Protein AF-A0A972K5P4-F1 (afdb_monomer)

Foldseek 3Di:
DDDDDDPPDPDDQPQPFFFKKKFKADLVQHTDPFIFRQKGWAAAAVVQATAIAGPDATVPWHKHKDPKGKYQDFDWDWDDQVQDIDTFGDDHQKMKMWIFMDTDPDGRFIFIWMAGLQQATDDGPPSPYGADATCDDPRHRIGIDMGTGNSNVDHPPRVDDPPPDCVVVVVVVVVVVVVVPPDDDD

Radius of gyration: 24.18 Å; Cα contacts (8 Å, |Δi|>4): 373; chains: 1; bounding box: 78×46×54 Å

Mean predicted aligned error: 11.95 Å

Sequence (186 aa):
MKITTIISTLLFATSTANASILNIYDNNGKPINDVDTNIIDIRDFDNGIWTLSSSTDFFGSPWVAYNGRVFDRAGRYQFNTGNGYYNVQLNDGYTLGYILIDWAFSKDIDIVNIWDAAGNSIDIDGDGIAGLAMIDGPFSGKSVNFSVTAASQEKNKITAFVDIPATTGLFGSGLIGLLSIARRRA

Solvent-accessible surface area (backbone atoms only — not comparable to full-atom values): 10895 Å² total; per-residue (Å²): 135,86,82,79,80,78,81,77,74,84,76,79,78,81,66,74,66,29,65,22,34,44,41,39,22,42,93,83,55,46,73,47,87,64,68,41,61,63,28,37,37,48,65,38,72,90,80,29,35,32,48,55,48,52,87,58,53,53,86,86,30,57,57,49,55,46,87,23,30,35,47,68,71,55,46,82,47,74,47,78,62,90,84,53,68,53,78,43,78,46,51,81,70,33,37,39,40,38,33,30,34,33,45,74,92,41,66,73,25,57,44,48,41,39,23,44,73,61,18,48,43,37,53,80,88,72,84,83,35,49,20,37,58,21,81,50,62,98,54,47,66,25,21,41,27,63,38,41,40,38,78,52,65,49,78,84,65,68,79,72,75,76,76,74,60,70,62,76,62,45,63,65,54,52,55,59,55,52,67,68,61,76,80,74,78,137

Nearest PDB structures (foldseek):
  6xux-assembly1_A  TM=2.172E-01  e=4.163E+00  Escherichia coli K-12
  6az2-assembly1_B  TM=2.996E-01  e=9.394E+00  Saccharomyces cerevisiae S288C

pLDDT: mean 80.04, std 19.32, range [35.09, 96.75]

Secondary structure (DSSP, 8-state):
--------------PPPEEEEEEEE-TTSPBPS--EEEEEEEEETTTTEEEEEESS-BTTB-EEEEEEEEE-S-EEEEEE-SS-EEEEEEPTT-EEEEEEEEETTEEEEEEEEEE-TTS-B-BSSSSSSSBEE-SSSTTTTSEEEEE--GGGS-TT---------THHHHHHHHHHHHHTTS----

Structure (mmCIF, N/CA/C/O backbone):
data_AF-A0A972K5P4-F1
#
_entry.id   AF-A0A972K5P4-F1
#
loop_
_atom_site.group_PDB
_atom_site.id
_atom_site.type_symbol
_atom_site.label_atom_id
_atom_site.label_alt_id
_atom_site.label_comp_id
_atom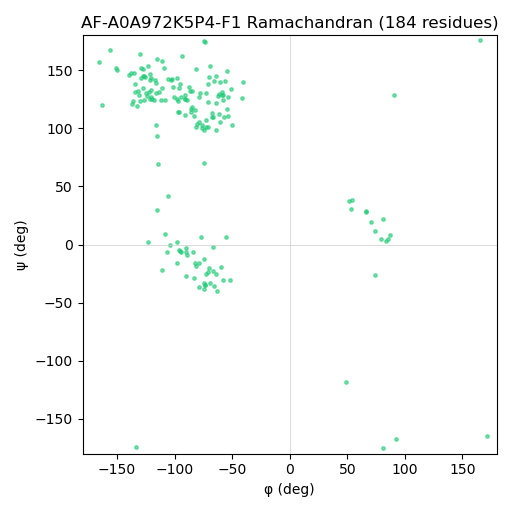_site.label_asym_id
_atom_site.label_entity_id
_atom_site.label_seq_id
_atom_site.pdbx_PDB_ins_code
_atom_site.Cartn_x
_atom_site.Cartn_y
_atom_site.Cartn_z
_atom_site.occupancy
_atom_site.B_iso_or_equiv
_atom_site.auth_seq_id
_atom_site.auth_comp_id
_atom_site.auth_asym_id
_atom_site.auth_atom_id
_atom_site.pdbx_PDB_model_num
ATOM 1 N N . MET A 1 1 ? 47.925 -9.950 22.201 1.00 42.81 1 MET A N 1
ATOM 2 C CA . MET A 1 1 ? 47.207 -9.604 20.957 1.00 42.81 1 MET A CA 1
ATOM 3 C C . MET A 1 1 ? 45.878 -8.987 21.367 1.00 42.81 1 MET A C 1
ATOM 5 O O . MET A 1 1 ? 45.062 -9.680 21.957 1.00 42.81 1 MET A O 1
ATOM 9 N N . LYS A 1 2 ? 45.731 -7.665 21.238 1.00 35.09 2 LYS A N 1
ATOM 10 C CA . LYS A 1 2 ? 44.533 -6.935 21.683 1.00 35.09 2 LYS A CA 1
ATOM 11 C C . LYS A 1 2 ? 43.498 -7.050 20.563 1.00 35.09 2 LYS A C 1
ATOM 13 O O . LYS A 1 2 ? 43.735 -6.530 19.479 1.00 35.09 2 LYS A O 1
ATOM 18 N N . ILE A 1 3 ? 42.418 -7.790 20.796 1.00 39.28 3 ILE A N 1
ATOM 19 C CA . ILE A 1 3 ? 41.296 -7.871 19.858 1.00 39.28 3 ILE A CA 1
ATOM 20 C C . ILE A 1 3 ? 40.481 -6.596 20.057 1.00 39.28 3 ILE A C 1
ATOM 22 O O . ILE A 1 3 ? 39.831 -6.417 21.084 1.00 39.28 3 ILE A O 1
ATOM 26 N N . THR A 1 4 ? 40.596 -5.673 19.107 1.00 41.09 4 THR A N 1
ATOM 27 C CA . THR A 1 4 ? 39.755 -4.480 19.048 1.00 41.09 4 THR A CA 1
ATOM 28 C C . THR A 1 4 ? 38.425 -4.890 18.432 1.00 41.09 4 THR A C 1
ATOM 30 O O . THR A 1 4 ? 38.338 -5.114 17.228 1.00 41.09 4 THR A O 1
ATOM 33 N N . THR A 1 5 ? 37.395 -5.021 19.263 1.00 37.97 5 THR A N 1
ATOM 34 C CA . THR A 1 5 ? 36.016 -5.207 18.807 1.00 37.97 5 THR A CA 1
ATOM 35 C C . THR A 1 5 ? 35.554 -3.925 18.124 1.00 37.97 5 THR A C 1
ATOM 37 O O . THR A 1 5 ? 35.360 -2.903 18.781 1.00 37.97 5 THR A O 1
ATOM 40 N N . ILE A 1 6 ? 35.394 -3.968 16.803 1.00 41.78 6 ILE A N 1
ATOM 41 C CA . ILE A 1 6 ? 34.694 -2.919 16.062 1.00 41.78 6 ILE A CA 1
ATOM 42 C C . ILE A 1 6 ? 33.205 -3.146 16.320 1.00 41.78 6 ILE A C 1
ATOM 44 O O . ILE A 1 6 ? 32.610 -4.076 15.781 1.00 41.78 6 ILE A O 1
ATOM 48 N N . ILE A 1 7 ? 32.613 -2.332 17.193 1.00 40.69 7 ILE A N 1
ATOM 49 C CA . ILE A 1 7 ? 31.157 -2.256 17.324 1.00 40.69 7 ILE A CA 1
ATOM 50 C C . ILE A 1 7 ? 30.667 -1.555 16.056 1.00 40.69 7 ILE A C 1
ATOM 52 O O . ILE A 1 7 ? 30.816 -0.344 15.911 1.00 40.69 7 ILE A O 1
ATOM 56 N N . SER A 1 8 ? 30.151 -2.328 15.101 1.00 40.47 8 SER A N 1
ATOM 57 C CA . SER A 1 8 ? 29.395 -1.781 13.978 1.00 40.47 8 SER A CA 1
ATOM 58 C C . SER A 1 8 ? 28.043 -1.336 14.524 1.00 40.47 8 SER A C 1
ATOM 60 O O . SER A 1 8 ? 27.170 -2.152 14.812 1.00 40.47 8 SER A O 1
ATOM 62 N N . THR A 1 9 ? 27.897 -0.034 14.753 1.00 38.53 9 THR A N 1
ATOM 63 C CA . THR A 1 9 ? 26.591 0.574 14.995 1.00 38.53 9 THR A CA 1
ATOM 64 C C . THR A 1 9 ? 25.808 0.458 13.693 1.00 38.53 9 THR A C 1
ATOM 66 O O . THR A 1 9 ? 26.159 1.103 12.705 1.00 38.53 9 THR A O 1
ATOM 69 N N . LEU A 1 10 ? 24.783 -0.395 13.670 1.00 39.38 10 LEU A N 1
ATOM 70 C CA . LEU A 1 10 ? 23.827 -0.458 12.571 1.00 39.38 10 LEU A CA 1
ATOM 71 C C . LEU A 1 10 ? 23.081 0.883 12.541 1.00 39.38 10 LEU A C 1
ATOM 73 O O . LEU A 1 10 ? 22.214 1.147 13.372 1.00 39.38 10 LEU A O 1
ATOM 77 N N . LEU A 1 11 ? 23.509 1.775 11.651 1.00 38.53 11 LEU A N 1
ATOM 78 C CA . LEU A 1 11 ? 22.920 3.094 11.475 1.00 38.53 11 LEU A CA 1
ATOM 79 C C . LEU A 1 11 ? 21.671 2.934 10.604 1.00 38.53 11 LEU A C 1
ATOM 81 O O . LEU A 1 11 ? 21.777 2.780 9.391 1.00 38.53 11 LEU A O 1
ATOM 85 N N . PHE A 1 12 ? 20.490 2.940 11.222 1.00 40.12 12 PHE A N 1
ATOM 86 C CA . PHE A 1 12 ? 19.235 3.045 10.483 1.00 40.12 12 PHE A CA 1
ATOM 87 C C . PHE A 1 12 ? 19.164 4.442 9.857 1.00 40.12 12 PHE A C 1
ATOM 89 O O . PHE A 1 12 ? 19.110 5.444 10.573 1.00 40.12 12 PHE A O 1
ATOM 96 N N . ALA A 1 13 ? 19.209 4.525 8.528 1.00 44.53 13 ALA A N 1
ATOM 97 C CA . ALA A 1 13 ? 18.921 5.768 7.827 1.00 44.53 13 ALA A CA 1
ATOM 98 C C . ALA A 1 13 ? 17.453 6.140 8.087 1.00 44.53 13 ALA A C 1
ATOM 100 O O . ALA A 1 13 ? 16.550 5.360 7.796 1.00 44.53 13 ALA A O 1
ATOM 101 N N . THR A 1 14 ? 17.197 7.322 8.646 1.00 42.56 14 THR A N 1
ATOM 102 C CA . THR A 1 14 ? 15.839 7.865 8.710 1.00 42.56 14 THR A CA 1
ATOM 103 C C . THR A 1 14 ? 15.474 8.354 7.313 1.00 42.56 14 THR A C 1
ATOM 105 O O . THR A 1 14 ? 15.892 9.439 6.909 1.00 42.56 14 THR A O 1
ATOM 108 N N . SER A 1 15 ? 14.738 7.549 6.552 1.00 46.94 15 SER A N 1
ATOM 109 C CA . SER A 1 15 ? 14.086 8.012 5.327 1.00 46.94 15 SER A CA 1
ATOM 110 C C . SER A 1 15 ? 13.139 9.159 5.680 1.00 46.94 15 SER A C 1
ATOM 112 O O . SER A 1 15 ? 12.357 9.051 6.628 1.00 46.94 15 SER A O 1
ATOM 114 N N . THR A 1 16 ? 13.206 10.269 4.949 1.00 44.94 16 THR A N 1
ATOM 115 C CA . THR A 1 16 ? 12.257 11.376 5.110 1.00 44.94 16 THR A CA 1
ATOM 116 C C . THR A 1 16 ? 10.838 10.869 4.871 1.00 44.94 16 THR A C 1
ATOM 118 O O . THR A 1 16 ? 10.573 10.308 3.810 1.00 44.94 16 THR A O 1
ATOM 121 N N . ALA A 1 17 ? 9.943 11.067 5.843 1.00 51.22 17 ALA A N 1
ATOM 122 C CA . ALA A 1 17 ? 8.520 10.789 5.690 1.00 51.22 17 ALA A CA 1
ATOM 123 C C . ALA A 1 17 ? 7.990 11.538 4.464 1.00 51.22 17 ALA A C 1
ATOM 125 O O . ALA A 1 17 ? 8.028 12.770 4.417 1.00 51.22 17 ALA A O 1
ATOM 126 N N . ASN A 1 18 ? 7.533 10.799 3.461 1.00 57.81 18 ASN A N 1
ATOM 127 C CA . ASN A 1 18 ? 6.921 11.400 2.291 1.00 57.81 18 ASN A CA 1
ATOM 128 C C . ASN A 1 18 ? 5.421 11.512 2.532 1.00 57.81 18 ASN A C 1
ATOM 130 O O . ASN A 1 18 ? 4.777 10.511 2.846 1.00 57.81 18 ASN A O 1
ATOM 134 N N . ALA A 1 19 ? 4.887 12.728 2.386 1.00 60.56 19 ALA A N 1
ATOM 135 C CA . ALA A 1 19 ? 3.463 12.989 2.527 1.00 60.56 19 ALA A CA 1
ATOM 136 C C . ALA A 1 19 ? 2.689 12.105 1.545 1.00 60.56 19 ALA A C 1
ATOM 138 O O . ALA A 1 19 ? 2.775 12.287 0.329 1.00 60.56 19 ALA A O 1
ATOM 139 N N . SER A 1 20 ? 1.980 11.128 2.093 1.00 82.19 20 SER A N 1
ATOM 140 C CA . SER A 1 20 ? 1.086 10.259 1.341 1.00 82.19 20 SER A CA 1
ATOM 141 C C . SER A 1 20 ? -0.351 10.586 1.705 1.00 82.19 20 SER A C 1
ATOM 143 O O . SER A 1 20 ? -0.632 11.078 2.798 1.00 82.19 20 SER A O 1
ATOM 145 N N . ILE A 1 21 ? -1.250 10.343 0.762 1.00 88.06 21 ILE A N 1
ATOM 146 C CA . ILE A 1 21 ? -2.678 10.582 0.930 1.00 88.06 21 ILE A CA 1
ATOM 147 C C . ILE A 1 21 ? -3.393 9.244 0.810 1.00 88.06 21 ILE A C 1
ATOM 149 O O . ILE A 1 21 ? -3.250 8.581 -0.217 1.00 88.06 21 ILE A O 1
ATOM 153 N N . LEU A 1 22 ? -4.168 8.872 1.825 1.00 91.12 22 LEU A N 1
ATOM 154 C CA . LEU A 1 22 ? -5.102 7.750 1.771 1.00 91.12 22 LEU A CA 1
ATOM 155 C C . LEU A 1 22 ? -6.500 8.269 1.453 1.00 91.12 22 LEU A C 1
ATOM 157 O O . LEU A 1 22 ? -7.058 9.082 2.190 1.00 91.12 22 LEU A O 1
ATOM 161 N N . ASN A 1 23 ? -7.059 7.737 0.372 1.00 92.12 23 ASN A N 1
ATOM 162 C CA . ASN A 1 23 ? -8.438 7.936 -0.045 1.00 92.12 23 ASN A CA 1
ATOM 163 C C . ASN A 1 23 ? -9.116 6.589 -0.280 1.00 92.12 23 ASN A C 1
ATOM 165 O O . ASN A 1 23 ? -8.475 5.629 -0.709 1.00 92.12 23 ASN A O 1
ATOM 169 N N . ILE A 1 24 ? -10.432 6.552 -0.081 1.00 93.75 24 ILE A N 1
ATOM 170 C CA . ILE A 1 24 ? -11.286 5.471 -0.575 1.00 93.75 24 ILE A CA 1
ATOM 171 C C . ILE A 1 24 ? -12.214 6.042 -1.637 1.00 93.75 24 ILE A C 1
ATOM 173 O O . ILE A 1 24 ? -12.862 7.060 -1.404 1.00 93.75 24 ILE A O 1
ATOM 177 N N . TYR A 1 25 ? -12.311 5.377 -2.781 1.00 94.88 25 TYR A N 1
ATOM 178 C CA . TYR A 1 25 ? -13.233 5.729 -3.854 1.00 94.88 25 TYR A CA 1
ATOM 179 C C . TYR A 1 25 ? -14.453 4.802 -3.870 1.00 94.88 25 TYR A C 1
ATOM 181 O O . TYR A 1 25 ? -14.360 3.602 -3.605 1.00 94.88 25 TYR A O 1
ATOM 189 N N . ASP A 1 26 ? -15.622 5.363 -4.179 1.00 94.50 26 ASP A N 1
ATOM 190 C CA . ASP A 1 26 ? -16.810 4.582 -4.506 1.00 94.50 26 ASP A CA 1
ATOM 191 C C . ASP A 1 26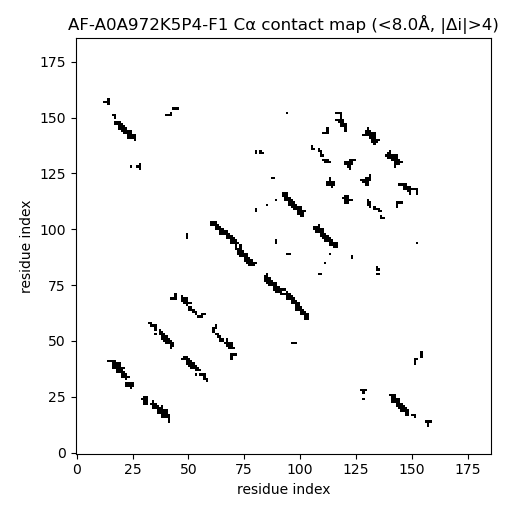 ? -16.719 3.961 -5.907 1.00 94.50 26 ASP A C 1
ATOM 193 O O . ASP A 1 26 ? -15.794 4.237 -6.660 1.00 94.50 26 ASP A O 1
ATOM 197 N N . ASN A 1 27 ? -17.707 3.145 -6.283 1.00 93.25 27 ASN A N 1
ATOM 198 C CA . ASN A 1 27 ? -17.729 2.440 -7.572 1.00 93.25 27 ASN A CA 1
ATOM 199 C C . ASN A 1 27 ? -17.867 3.382 -8.787 1.00 93.25 27 ASN A C 1
ATOM 201 O O . ASN A 1 27 ? -17.917 2.908 -9.915 1.00 93.25 27 ASN A O 1
ATOM 205 N N . ASN A 1 28 ? -18.001 4.694 -8.568 1.00 93.94 28 ASN A N 1
ATOM 206 C CA . ASN A 1 28 ? -18.017 5.711 -9.615 1.00 93.94 28 ASN A CA 1
ATOM 207 C C . ASN A 1 28 ? -16.726 6.550 -9.609 1.00 93.94 28 ASN A C 1
ATOM 209 O O . ASN A 1 28 ? -16.678 7.594 -10.262 1.00 93.94 28 ASN A O 1
ATOM 213 N N . GLY A 1 29 ? -15.713 6.157 -8.830 1.00 91.56 29 GLY A N 1
ATOM 214 C CA . GLY A 1 29 ? -14.452 6.883 -8.685 1.00 91.56 29 GLY A CA 1
ATOM 215 C C . GLY A 1 29 ? -14.555 8.149 -7.837 1.00 91.56 29 GLY A C 1
ATOM 216 O O . GLY A 1 29 ? -13.633 8.965 -7.828 1.00 91.56 29 GLY A O 1
ATOM 217 N N . LYS A 1 30 ? -15.664 8.362 -7.119 1.00 92.56 30 LYS A N 1
ATOM 218 C CA . LYS A 1 30 ? -15.816 9.529 -6.247 1.00 92.56 30 LYS A CA 1
ATOM 219 C C . LYS A 1 30 ? -15.219 9.225 -4.871 1.00 92.56 30 LYS A C 1
ATOM 221 O O . LYS A 1 30 ? -15.552 8.186 -4.302 1.00 92.56 30 LYS A O 1
ATOM 226 N N . PRO A 1 31 ? -14.391 10.116 -4.290 1.00 91.06 31 PRO A N 1
ATOM 227 C CA . PRO A 1 31 ? -13.871 9.899 -2.948 1.00 91.06 31 PRO A CA 1
ATOM 228 C C . PRO A 1 31 ? -15.025 9.840 -1.942 1.00 91.06 31 PRO A C 1
ATOM 230 O O . PRO A 1 31 ? -15.911 10.704 -1.926 1.00 91.06 31 PRO A O 1
ATOM 233 N N . ILE A 1 32 ? -15.018 8.797 -1.121 1.00 90.88 32 ILE A N 1
ATOM 234 C CA . ILE A 1 32 ? -15.892 8.641 0.035 1.00 90.88 32 ILE A CA 1
ATOM 235 C C . ILE A 1 32 ? -15.303 9.519 1.139 1.00 90.88 32 ILE A C 1
ATOM 237 O O . ILE A 1 32 ? -14.099 9.497 1.355 1.00 90.88 32 ILE A O 1
ATOM 241 N N . ASN A 1 33 ? -16.154 10.339 1.763 1.00 77.44 33 ASN A N 1
ATOM 242 C CA . ASN A 1 33 ? -15.780 11.376 2.730 1.00 77.44 33 ASN A CA 1
ATOM 243 C C . ASN A 1 33 ? -14.675 10.941 3.705 1.00 77.44 33 ASN A C 1
ATOM 245 O O . ASN A 1 33 ? -14.796 9.874 4.275 1.00 77.44 33 ASN A O 1
ATOM 249 N N . ASP A 1 34 ? -13.748 11.851 4.003 1.00 80.12 34 ASP A N 1
ATOM 250 C CA . ASP A 1 34 ? -12.544 11.679 4.833 1.00 80.12 34 ASP A CA 1
ATOM 251 C C . ASP A 1 34 ? -11.297 11.239 4.052 1.00 80.12 34 ASP A C 1
ATOM 253 O O . ASP A 1 34 ? -11.314 10.321 3.236 1.00 80.12 34 ASP A O 1
ATOM 257 N N . VAL A 1 35 ? -10.218 11.982 4.275 1.00 86.00 35 VAL A N 1
ATOM 258 C CA . VAL A 1 35 ? -8.942 11.865 3.571 1.00 86.00 35 VAL A CA 1
ATOM 259 C C . VAL A 1 35 ? -7.859 11.963 4.622 1.00 86.00 35 VAL A C 1
ATOM 261 O O . VAL A 1 35 ? -7.746 12.989 5.295 1.00 86.00 35 VAL A O 1
ATOM 264 N N . ASP A 1 36 ? -7.034 10.931 4.730 1.00 89.25 36 ASP A N 1
ATOM 265 C CA . ASP A 1 36 ? -5.876 10.994 5.608 1.00 89.25 36 ASP A CA 1
ATOM 266 C C . ASP A 1 36 ? -4.673 11.515 4.818 1.00 89.25 36 ASP A C 1
ATOM 268 O O . ASP A 1 36 ? -4.167 10.860 3.906 1.00 89.25 36 ASP A O 1
ATOM 272 N N . THR A 1 37 ? -4.238 12.729 5.156 1.00 86.81 37 THR A N 1
ATOM 273 C CA . THR A 1 37 ? -3.076 13.398 4.556 1.00 86.81 37 THR A CA 1
ATOM 274 C C . THR A 1 37 ? -1.842 13.398 5.459 1.00 86.81 37 THR A C 1
ATOM 276 O O . THR A 1 37 ? -0.825 13.976 5.078 1.00 86.81 37 THR A O 1
ATOM 279 N N . ASN A 1 38 ? -1.912 12.832 6.670 1.00 87.75 38 ASN A N 1
ATOM 280 C CA . ASN A 1 38 ? -0.822 12.876 7.657 1.00 87.75 38 ASN A CA 1
ATOM 281 C C . ASN A 1 38 ? -0.109 11.528 7.759 1.00 87.75 38 ASN A C 1
ATOM 283 O O . ASN A 1 38 ? 0.246 11.060 8.843 1.00 87.75 38 ASN A O 1
ATOM 287 N N . ILE A 1 39 ? 0.122 10.923 6.597 1.00 87.94 39 ILE A N 1
ATOM 288 C CA . ILE A 1 39 ? 0.706 9.596 6.481 1.00 87.94 39 ILE A CA 1
ATOM 289 C C . ILE A 1 39 ? 2.208 9.710 6.294 1.00 87.94 39 ILE A C 1
ATOM 291 O O . ILE A 1 39 ? 2.704 10.369 5.376 1.00 87.94 39 ILE A O 1
ATOM 295 N N . ILE A 1 40 ? 2.926 9.004 7.157 1.00 85.69 40 ILE A N 1
ATOM 296 C CA . ILE A 1 40 ? 4.336 8.696 6.988 1.00 85.69 40 ILE A CA 1
ATOM 297 C C . ILE A 1 40 ? 4.425 7.427 6.145 1.00 85.69 40 ILE A C 1
ATOM 299 O O . ILE A 1 40 ? 4.033 6.354 6.605 1.00 85.69 40 ILE A O 1
ATOM 303 N N . ASP A 1 41 ? 4.961 7.563 4.933 1.00 86.75 41 ASP A N 1
ATOM 304 C CA . ASP A 1 41 ? 5.291 6.449 4.042 1.00 86.75 41 ASP A CA 1
ATOM 305 C C . ASP A 1 41 ? 6.809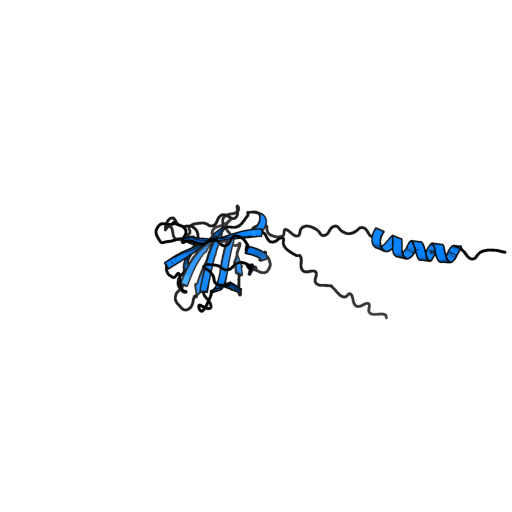 6.267 3.942 1.00 86.75 41 ASP A C 1
ATOM 307 O O . ASP A 1 41 ? 7.547 7.205 3.608 1.00 86.75 41 ASP A O 1
ATOM 311 N N . ILE A 1 42 ? 7.259 5.048 4.244 1.00 84.69 42 ILE A N 1
ATOM 312 C CA . ILE A 1 42 ? 8.643 4.600 4.138 1.00 84.69 42 ILE A CA 1
ATOM 313 C C . ILE A 1 42 ? 8.683 3.326 3.298 1.00 84.69 42 ILE A C 1
ATOM 315 O O . ILE A 1 42 ? 8.068 2.312 3.639 1.00 84.69 42 ILE A O 1
ATOM 319 N N . ARG A 1 43 ? 9.478 3.361 2.228 1.00 86.50 43 ARG A N 1
ATOM 320 C CA . ARG A 1 43 ? 9.692 2.233 1.319 1.00 86.50 43 ARG A CA 1
ATOM 321 C C . ARG A 1 43 ? 11.165 1.889 1.273 1.00 86.50 43 ARG A C 1
ATOM 323 O O . ARG A 1 43 ? 12.001 2.734 0.966 1.00 86.50 43 ARG A O 1
ATOM 330 N N . ASP A 1 44 ? 11.461 0.632 1.544 1.00 87.25 44 ASP A N 1
ATOM 331 C CA . ASP A 1 44 ? 12.787 0.059 1.408 1.00 87.25 44 ASP A CA 1
ATOM 332 C C . ASP A 1 44 ? 12.730 -1.000 0.310 1.00 87.25 44 ASP A C 1
ATOM 334 O O . ASP A 1 44 ? 12.360 -2.152 0.539 1.00 87.25 44 ASP A O 1
ATOM 338 N N . PHE A 1 45 ? 13.054 -0.579 -0.911 1.00 86.56 45 PHE A N 1
ATOM 339 C CA . PHE A 1 45 ? 13.040 -1.447 -2.087 1.00 86.56 45 PHE A CA 1
ATOM 340 C C . PHE A 1 45 ? 14.151 -2.501 -2.075 1.00 86.56 45 PHE A C 1
ATOM 342 O O . PHE A 1 45 ? 14.032 -3.502 -2.776 1.00 86.56 45 PHE A O 1
ATOM 349 N N . ASP A 1 46 ? 15.216 -2.306 -1.293 1.00 85.75 46 ASP A N 1
ATOM 350 C CA . ASP A 1 46 ? 16.308 -3.277 -1.209 1.00 85.75 46 ASP A CA 1
ATOM 351 C C . ASP A 1 46 ? 15.926 -4.446 -0.295 1.00 85.75 46 ASP A C 1
ATOM 353 O O . ASP A 1 46 ? 16.235 -5.600 -0.598 1.00 85.75 46 ASP A O 1
ATOM 357 N N . ASN A 1 47 ? 15.183 -4.165 0.780 1.00 87.25 47 ASN A N 1
ATOM 358 C CA . ASN A 1 47 ? 14.646 -5.186 1.682 1.00 87.25 47 ASN A CA 1
ATOM 359 C C . ASN A 1 47 ? 13.205 -5.613 1.349 1.00 87.25 47 ASN A C 1
ATOM 361 O O . ASN A 1 47 ? 12.681 -6.545 1.959 1.00 87.25 47 ASN A O 1
ATOM 365 N N . GLY A 1 48 ? 12.557 -4.950 0.388 1.00 90.56 48 GLY A N 1
ATOM 366 C CA . GLY A 1 48 ? 11.169 -5.202 0.002 1.00 90.56 48 GLY A CA 1
ATOM 367 C C . GLY A 1 48 ? 10.161 -4.857 1.099 1.00 90.56 48 GLY A C 1
ATOM 368 O O . GLY A 1 48 ? 9.111 -5.492 1.172 1.00 90.56 48 GLY A O 1
ATOM 369 N N . ILE A 1 49 ? 10.473 -3.886 1.962 1.00 90.25 49 ILE A N 1
ATOM 370 C CA . ILE A 1 49 ? 9.648 -3.488 3.110 1.00 90.25 49 ILE A CA 1
ATOM 371 C C . ILE A 1 49 ? 8.868 -2.219 2.771 1.00 90.25 49 ILE A C 1
ATOM 373 O O . ILE A 1 49 ? 9.422 -1.247 2.258 1.00 90.25 49 ILE A O 1
ATOM 377 N N . TRP A 1 50 ? 7.586 -2.212 3.125 1.00 91.94 50 TRP A N 1
ATOM 378 C CA . TRP A 1 50 ? 6.743 -1.022 3.099 1.00 91.94 50 TRP A CA 1
ATOM 379 C C . TRP A 1 50 ? 6.201 -0.747 4.500 1.00 91.94 50 TRP A C 1
ATOM 381 O O . TRP A 1 50 ? 5.649 -1.637 5.141 1.00 91.94 50 TRP A O 1
ATOM 391 N N . THR A 1 51 ? 6.388 0.472 4.997 1.00 89.88 51 THR A N 1
ATOM 392 C CA . THR A 1 51 ? 5.905 0.899 6.311 1.00 89.88 51 THR A CA 1
ATOM 393 C C . THR A 1 51 ? 5.037 2.135 6.152 1.00 89.88 51 THR A C 1
ATOM 395 O O . THR A 1 51 ? 5.469 3.133 5.578 1.00 89.88 51 THR A O 1
ATOM 398 N N . LEU A 1 52 ? 3.831 2.064 6.710 1.00 90.38 52 LEU A N 1
ATOM 399 C CA . LEU A 1 52 ? 2.899 3.176 6.804 1.00 90.38 52 LEU A CA 1
ATOM 400 C C . LEU A 1 52 ? 2.573 3.452 8.268 1.00 90.38 52 LEU A C 1
ATOM 402 O O . LEU A 1 52 ? 2.414 2.529 9.066 1.00 90.38 52 LEU A O 1
ATOM 406 N N . SER A 1 53 ? 2.419 4.723 8.609 1.00 89.06 53 SER A N 1
ATOM 407 C CA . SER A 1 53 ? 1.817 5.121 9.878 1.00 89.06 53 SER A CA 1
ATOM 408 C C . SER A 1 53 ? 1.114 6.457 9.721 1.00 89.06 53 SER A C 1
ATOM 410 O O . SER A 1 53 ? 1.542 7.287 8.918 1.00 89.06 53 SER A O 1
ATOM 412 N N . SER A 1 54 ? 0.068 6.670 10.505 1.00 89.75 54 SER A N 1
ATOM 413 C CA . SER A 1 54 ? -0.626 7.946 10.592 1.00 89.75 54 SER A CA 1
ATOM 414 C C . SER A 1 54 ? -0.895 8.290 12.047 1.00 89.75 54 SER A C 1
ATOM 416 O O . SER A 1 54 ? -1.069 7.408 12.890 1.00 89.75 54 SER A O 1
ATOM 418 N N . SER A 1 55 ? -0.890 9.584 12.345 1.00 87.81 55 SER A N 1
ATOM 419 C CA . SER A 1 55 ? -1.328 10.115 13.636 1.00 87.81 55 SER A CA 1
ATOM 420 C C . SER A 1 55 ? -2.779 10.592 13.612 1.00 87.81 55 SER A C 1
ATOM 422 O O . SER A 1 55 ? -3.294 10.993 14.657 1.00 87.81 55 SER A O 1
ATOM 424 N N . THR A 1 56 ? -3.428 10.573 12.446 1.00 89.94 56 THR A N 1
ATOM 425 C CA . THR A 1 56 ? -4.824 10.965 12.290 1.00 89.94 56 THR A CA 1
ATOM 426 C C . THR A 1 56 ? -5.732 9.762 12.145 1.00 89.94 56 THR A C 1
ATOM 428 O O . THR A 1 56 ? -5.403 8.770 11.498 1.00 89.94 56 THR A O 1
ATOM 431 N N . ASP A 1 57 ? -6.902 9.881 12.760 1.00 91.69 57 ASP A N 1
ATOM 432 C CA . ASP A 1 57 ? -7.985 8.940 12.551 1.00 91.69 57 ASP A CA 1
ATOM 433 C C . ASP A 1 57 ? -8.446 8.999 11.094 1.00 91.69 57 ASP A C 1
ATOM 435 O O . ASP A 1 57 ? -8.494 10.065 10.482 1.00 91.69 57 ASP A O 1
ATOM 439 N N . PHE A 1 58 ? -8.838 7.845 10.573 1.00 91.00 58 PHE A N 1
ATOM 440 C CA . PHE A 1 58 ? -9.470 7.702 9.273 1.00 91.00 58 PHE A CA 1
ATOM 441 C C . PHE A 1 58 ? -10.914 7.265 9.513 1.00 91.00 58 PHE A C 1
ATOM 443 O O . PHE A 1 58 ? -11.151 6.307 10.246 1.00 91.00 58 PHE A O 1
ATOM 450 N N . PHE A 1 59 ? -11.903 7.989 8.995 1.00 92.00 59 PHE A N 1
ATOM 451 C CA . PHE A 1 59 ? -13.323 7.798 9.318 1.00 92.00 59 PHE A CA 1
ATOM 452 C C . PHE A 1 59 ? -13.608 7.780 10.836 1.00 92.00 59 PHE A C 1
ATOM 454 O O . PHE A 1 59 ? -14.449 7.023 11.325 1.00 92.00 59 PHE A O 1
ATOM 461 N N . GLY A 1 60 ? -12.893 8.615 11.601 1.00 92.19 60 GLY A N 1
ATOM 462 C CA . GLY A 1 60 ? -13.063 8.743 13.055 1.00 92.19 60 GLY A CA 1
ATOM 463 C C . GLY A 1 60 ? -12.574 7.543 13.874 1.00 92.19 60 GLY A C 1
ATOM 464 O O . GLY A 1 60 ? -13.021 7.350 15.004 1.00 92.19 60 GLY A O 1
ATOM 465 N N . SER A 1 61 ? -11.711 6.695 13.310 1.00 93.69 61 SER A N 1
ATOM 466 C CA . SER A 1 61 ? -11.035 5.623 14.043 1.00 93.69 61 SER A CA 1
ATOM 467 C C . SER A 1 61 ? -9.561 5.511 13.653 1.00 93.69 61 SER A C 1
ATOM 469 O O . SER A 1 61 ? -9.218 5.740 12.489 1.00 93.69 61 SER A O 1
ATOM 471 N N . PRO A 1 62 ? -8.680 5.118 14.589 1.00 92.81 62 PRO A N 1
ATOM 472 C CA . PRO A 1 62 ? -7.280 4.895 14.276 1.00 92.81 62 PRO A CA 1
ATOM 473 C C . PRO A 1 62 ? -7.122 3.660 13.388 1.00 92.81 62 PRO A C 1
ATOM 475 O O . PRO A 1 62 ? -7.917 2.712 13.449 1.00 92.81 62 PRO A O 1
ATOM 478 N N . TRP A 1 63 ? -6.042 3.653 12.614 1.00 93.81 63 TRP A N 1
ATOM 479 C CA . TRP A 1 63 ? -5.614 2.501 11.835 1.00 93.81 63 TRP A CA 1
ATOM 480 C C . TRP A 1 63 ? -4.147 2.173 12.068 1.00 93.81 63 TRP A C 1
ATOM 482 O O . TRP A 1 63 ? -3.339 3.040 12.397 1.00 93.81 63 TRP A O 1
ATOM 492 N N . VAL A 1 64 ? -3.810 0.896 11.916 1.00 94.81 64 VAL A N 1
ATOM 493 C CA . VAL A 1 64 ? -2.448 0.388 12.083 1.00 94.81 64 VAL A CA 1
ATOM 494 C C . VAL A 1 64 ? -2.100 -0.456 10.874 1.00 94.81 64 VAL A C 1
ATOM 496 O O . VAL A 1 64 ? -2.793 -1.424 10.581 1.00 94.81 64 VAL A O 1
ATOM 499 N N . ALA A 1 65 ? -1.013 -0.106 10.196 1.00 95.88 65 ALA A N 1
ATOM 500 C CA . ALA A 1 65 ? -0.479 -0.890 9.097 1.00 95.88 65 ALA A CA 1
ATOM 501 C C . ALA A 1 65 ? 0.675 -1.792 9.544 1.00 95.88 65 ALA A C 1
ATOM 503 O O . ALA A 1 65 ? 1.496 -1.410 10.380 1.00 95.88 65 ALA A O 1
ATOM 504 N N . TYR A 1 66 ? 0.752 -2.989 8.970 1.00 96.25 66 TYR A N 1
ATOM 505 C CA . TYR A 1 66 ? 1.796 -3.968 9.264 1.00 96.25 66 TYR A CA 1
ATOM 506 C C . TYR A 1 66 ? 1.993 -4.953 8.106 1.00 96.25 66 TYR A C 1
ATOM 508 O O . TYR A 1 66 ? 1.202 -5.020 7.168 1.00 96.25 66 TYR A O 1
ATOM 516 N N . ASN A 1 67 ? 3.093 -5.716 8.160 1.00 96.75 67 ASN A N 1
ATOM 517 C CA . ASN A 1 67 ? 3.476 -6.707 7.143 1.00 96.75 67 ASN A CA 1
ATOM 518 C C . ASN A 1 67 ? 3.538 -6.156 5.704 1.00 96.75 67 ASN A C 1
ATOM 520 O O . ASN A 1 67 ? 3.307 -6.887 4.737 1.00 96.75 67 ASN A O 1
ATOM 524 N N . GLY A 1 68 ? 3.871 -4.872 5.563 1.00 96.31 68 GLY A N 1
ATOM 525 C CA . GLY A 1 68 ? 3.951 -4.215 4.269 1.00 96.31 68 GLY A CA 1
ATOM 526 C C . GLY A 1 68 ? 5.149 -4.673 3.446 1.00 96.31 68 GLY A C 1
ATOM 527 O O . GLY A 1 68 ? 6.264 -4.835 3.949 1.00 96.31 68 GLY A O 1
ATOM 528 N N . ARG A 1 69 ? 4.908 -4.867 2.152 1.00 96.50 69 ARG A N 1
ATOM 529 C CA . ARG A 1 69 ? 5.888 -5.274 1.150 1.00 96.50 69 ARG A CA 1
ATOM 530 C C . ARG A 1 69 ? 5.835 -4.349 -0.053 1.00 96.50 69 ARG A C 1
ATOM 532 O O . ARG A 1 69 ? 4.751 -3.935 -0.461 1.00 96.50 69 ARG A O 1
ATOM 539 N N . VAL A 1 70 ? 6.999 -4.077 -0.636 1.00 94.69 70 VAL A N 1
ATOM 540 C CA . VAL A 1 70 ? 7.131 -3.291 -1.868 1.00 94.69 70 VAL A CA 1
ATOM 541 C C . VAL A 1 70 ? 7.921 -4.061 -2.926 1.00 94.69 70 VAL A C 1
ATOM 543 O O . VAL A 1 70 ? 8.849 -4.801 -2.601 1.00 94.69 70 VAL A O 1
ATOM 546 N N . PHE A 1 71 ? 7.543 -3.897 -4.193 1.00 94.81 71 PHE A N 1
ATOM 547 C CA . PHE A 1 71 ? 8.155 -4.559 -5.343 1.00 94.81 71 PHE A CA 1
ATOM 548 C C . PHE A 1 71 ? 8.391 -3.552 -6.477 1.00 94.81 71 PHE A C 1
ATOM 550 O O . PHE A 1 71 ? 7.521 -2.736 -6.772 1.00 94.81 71 PHE A O 1
ATOM 557 N N . ASP A 1 72 ? 9.548 -3.634 -7.132 1.00 93.62 72 ASP A N 1
ATOM 558 C CA . ASP A 1 72 ? 9.964 -2.777 -8.260 1.00 93.62 72 ASP A CA 1
ATOM 559 C C . ASP A 1 72 ? 10.312 -3.576 -9.531 1.00 93.62 72 ASP A C 1
ATOM 561 O O . ASP A 1 72 ? 10.720 -3.013 -10.547 1.00 93.62 72 ASP A O 1
ATOM 565 N N . ARG A 1 73 ? 10.167 -4.904 -9.489 1.00 94.75 73 ARG A N 1
ATOM 566 C CA . ARG A 1 73 ? 10.506 -5.800 -10.596 1.00 94.75 73 ARG A CA 1
ATOM 567 C C . ARG A 1 73 ? 9.253 -6.214 -11.354 1.00 94.75 73 ARG A C 1
ATOM 569 O O . ARG A 1 73 ? 8.341 -6.779 -10.763 1.00 94.75 73 ARG A O 1
ATOM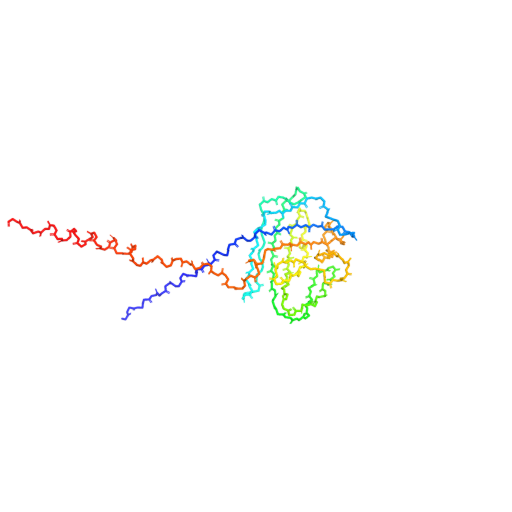 576 N N . ALA A 1 74 ? 9.238 -6.036 -12.673 1.00 95.12 74 ALA A N 1
ATOM 577 C CA . ALA A 1 74 ? 8.127 -6.510 -13.488 1.00 95.12 74 ALA A CA 1
ATOM 578 C C . ALA A 1 74 ? 7.879 -8.016 -13.312 1.00 95.12 74 ALA A C 1
ATOM 580 O O . ALA A 1 74 ? 8.804 -8.832 -13.211 1.00 95.12 74 ALA A O 1
ATOM 581 N N . GLY A 1 75 ? 6.603 -8.391 -13.281 1.00 96.44 75 GLY A N 1
ATOM 582 C CA . GLY A 1 75 ? 6.202 -9.759 -12.993 1.00 96.44 75 GLY A CA 1
ATOM 583 C C . GLY A 1 75 ? 4.726 -9.905 -12.660 1.00 96.44 75 GLY A C 1
ATOM 584 O O . GLY A 1 75 ? 3.978 -8.934 -12.578 1.00 96.44 75 GLY A O 1
ATOM 585 N N . ARG A 1 76 ? 4.312 -11.160 -12.478 1.00 96.69 76 ARG A N 1
ATOM 586 C CA . ARG A 1 76 ? 2.977 -11.507 -11.989 1.00 96.69 76 ARG A CA 1
ATOM 587 C C . ARG A 1 76 ? 3.050 -11.775 -10.499 1.00 96.69 76 ARG A C 1
ATOM 589 O O . ARG A 1 76 ? 3.826 -12.624 -10.065 1.00 96.69 76 ARG A O 1
ATOM 596 N N . TYR A 1 77 ? 2.221 -11.066 -9.755 1.00 96.69 77 TYR A N 1
ATOM 597 C CA . TYR A 1 77 ? 2.118 -11.151 -8.312 1.00 96.69 77 TYR A CA 1
ATOM 598 C C . TYR A 1 77 ? 0.731 -11.648 -7.936 1.00 96.69 77 TYR A C 1
ATOM 600 O O . TYR A 1 77 ? -0.268 -11.284 -8.560 1.00 96.69 77 TYR A O 1
ATOM 608 N N . GLN A 1 78 ? 0.683 -12.494 -6.915 1.00 96.62 78 GLN A N 1
ATOM 609 C CA . GLN A 1 78 ? -0.560 -12.975 -6.345 1.00 96.62 78 GLN A CA 1
ATOM 610 C C . GLN A 1 78 ? -0.504 -12.823 -4.828 1.00 96.62 78 GLN A C 1
ATOM 612 O O . GLN A 1 78 ? 0.448 -13.281 -4.194 1.00 96.62 78 GLN A O 1
ATOM 617 N N . PHE A 1 79 ? -1.533 -12.201 -4.261 1.00 95.69 79 PHE A N 1
ATOM 618 C CA . PHE A 1 79 ? -1.686 -12.032 -2.818 1.00 95.69 79 PHE A CA 1
ATOM 619 C C . PHE A 1 79 ? -2.975 -12.714 -2.380 1.00 95.69 79 PHE A C 1
ATOM 621 O O . PHE A 1 79 ? -4.029 -12.451 -2.953 1.00 95.69 79 PHE A O 1
ATOM 628 N N . ASN A 1 80 ? -2.871 -13.623 -1.413 1.00 94.81 80 ASN A N 1
ATOM 629 C CA . ASN A 1 80 ? -4.013 -14.308 -0.818 1.00 94.81 80 ASN A CA 1
ATOM 630 C C . ASN A 1 80 ? -4.523 -13.482 0.362 1.00 94.81 80 ASN A C 1
ATOM 632 O O . ASN A 1 80 ? -3.743 -13.241 1.280 1.00 94.81 80 ASN A O 1
ATOM 636 N N . THR A 1 81 ? -5.802 -13.120 0.341 1.00 93.69 81 THR A N 1
ATOM 637 C CA . THR A 1 81 ? -6.453 -12.334 1.403 1.00 93.69 81 THR A CA 1
ATOM 638 C C . THR A 1 81 ? -7.229 -13.205 2.397 1.00 93.69 81 THR A C 1
ATOM 640 O O . THR A 1 81 ? -7.981 -12.735 3.238 1.00 93.69 81 THR A O 1
ATOM 643 N N . GLY A 1 82 ? -7.189 -14.530 2.231 1.00 92.94 82 GLY A N 1
ATOM 644 C CA . GLY A 1 82 ? -8.081 -15.470 2.920 1.00 92.94 82 GLY A CA 1
ATOM 645 C C . GLY A 1 82 ? -9.519 -15.470 2.379 1.00 92.94 82 GLY A C 1
ATOM 646 O O . GLY A 1 82 ? -10.178 -16.507 2.425 1.00 92.94 82 GLY A O 1
ATOM 647 N N . ASN A 1 83 ? -9.970 -14.355 1.797 1.00 92.62 83 ASN A N 1
ATOM 648 C CA . ASN A 1 83 ? -11.295 -14.170 1.192 1.00 92.62 83 ASN A CA 1
ATOM 649 C C . ASN A 1 83 ? -11.265 -14.132 -0.348 1.00 92.62 83 ASN A C 1
ATOM 651 O O . ASN A 1 83 ? -12.309 -14.112 -0.999 1.00 92.62 83 ASN A O 1
ATOM 655 N N . GLY A 1 84 ? -10.073 -14.132 -0.942 1.00 94.44 84 GLY A N 1
ATOM 656 C CA . GLY A 1 84 ? -9.866 -14.057 -2.379 1.00 94.44 84 GLY A CA 1
ATOM 657 C C . GLY A 1 84 ? -8.395 -13.864 -2.732 1.00 94.44 84 GLY A C 1
ATOM 658 O O . GLY A 1 84 ? -7.501 -14.072 -1.909 1.00 94.44 84 GLY A O 1
ATOM 659 N N . TYR A 1 85 ? -8.148 -13.480 -3.984 1.00 95.62 85 TYR A N 1
ATOM 660 C CA . TYR A 1 85 ? -6.802 -13.222 -4.481 1.00 95.62 85 TYR A CA 1
ATOM 661 C C . TYR A 1 85 ? -6.746 -11.928 -5.280 1.00 95.62 85 TYR A C 1
ATOM 663 O O . TYR A 1 85 ? -7.492 -11.769 -6.248 1.00 95.62 85 TYR A O 1
ATOM 671 N N . TYR A 1 86 ? -5.772 -11.078 -4.967 1.00 95.56 86 TYR A N 1
ATOM 672 C CA . TYR A 1 86 ? -5.315 -10.070 -5.915 1.00 95.56 86 TYR A CA 1
ATOM 673 C C . TYR A 1 86 ? -4.392 -10.734 -6.930 1.00 95.56 86 TYR A C 1
ATOM 675 O O . TYR A 1 86 ? -3.425 -11.395 -6.550 1.00 95.56 86 TYR A O 1
ATOM 683 N N . ASN A 1 87 ? -4.683 -10.558 -8.218 1.00 94.81 87 ASN A N 1
ATOM 684 C CA . ASN A 1 87 ? -3.851 -11.043 -9.316 1.00 94.81 87 ASN A CA 1
ATOM 685 C C . ASN A 1 87 ? -3.341 -9.836 -10.091 1.00 94.81 87 ASN A C 1
ATOM 687 O O . ASN A 1 87 ? -4.083 -9.227 -10.856 1.00 94.81 87 ASN A O 1
ATOM 691 N N . VAL A 1 88 ? -2.079 -9.486 -9.870 1.00 95.00 88 VAL A N 1
ATOM 692 C CA . VAL A 1 88 ? -1.517 -8.221 -10.333 1.00 95.00 88 VAL A CA 1
ATOM 693 C C . VAL A 1 88 ? -0.409 -8.467 -11.342 1.00 95.00 88 VAL A C 1
ATOM 695 O O . VAL A 1 88 ? 0.520 -9.238 -11.099 1.00 95.00 88 VAL A O 1
ATOM 698 N N . GLN A 1 89 ? -0.492 -7.780 -12.477 1.00 94.62 89 GLN A N 1
ATOM 699 C CA . GLN A 1 89 ? 0.608 -7.668 -13.423 1.00 94.62 89 GLN A CA 1
ATOM 700 C C . GLN A 1 89 ? 1.346 -6.359 -13.150 1.00 94.62 89 GLN A C 1
ATOM 702 O O . GLN A 1 89 ? 0.802 -5.283 -13.372 1.00 94.62 89 GLN A O 1
ATOM 707 N N . LEU 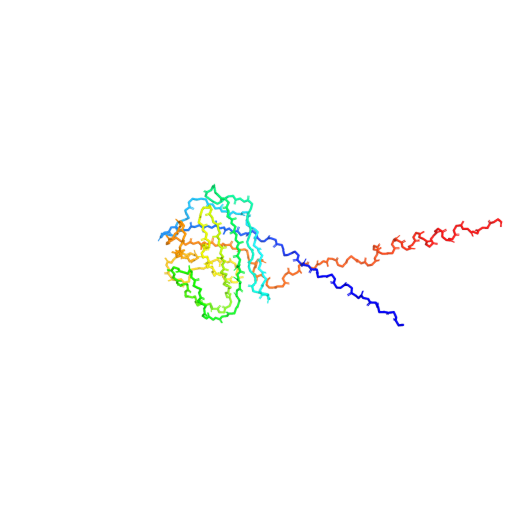A 1 90 ? 2.594 -6.456 -12.699 1.00 95.38 90 LEU A N 1
ATOM 708 C CA . LEU A 1 90 ? 3.481 -5.306 -12.601 1.00 95.38 90 LEU A CA 1
ATOM 709 C C . LEU A 1 90 ? 4.272 -5.179 -13.902 1.00 95.38 90 LEU A C 1
ATOM 711 O O . LEU A 1 90 ? 4.913 -6.142 -14.339 1.00 95.38 90 LEU A O 1
ATOM 715 N N . ASN A 1 91 ? 4.199 -4.007 -14.522 1.00 94.00 91 ASN A N 1
ATOM 716 C CA . ASN A 1 91 ? 4.967 -3.664 -15.715 1.00 94.00 91 ASN A CA 1
ATOM 717 C C . ASN A 1 91 ? 6.271 -2.955 -15.325 1.00 94.00 91 ASN A C 1
ATOM 719 O O . ASN A 1 91 ? 6.398 -2.445 -14.211 1.00 94.00 91 ASN A O 1
ATOM 723 N N . ASP A 1 92 ? 7.234 -2.905 -16.245 1.00 93.19 92 ASP A N 1
ATOM 724 C CA . ASP A 1 92 ? 8.480 -2.166 -16.024 1.00 93.19 92 ASP A CA 1
ATOM 725 C C . ASP A 1 92 ? 8.201 -0.674 -15.787 1.00 93.19 92 ASP A C 1
ATOM 727 O O . ASP A 1 92 ? 7.354 -0.074 -16.449 1.00 93.19 92 ASP A O 1
ATOM 731 N N . GLY A 1 93 ? 8.935 -0.073 -14.847 1.00 89.75 93 GLY A N 1
ATOM 732 C CA . GLY A 1 93 ? 8.795 1.344 -14.491 1.00 89.75 93 GLY A CA 1
ATOM 733 C C . GLY A 1 93 ? 7.676 1.656 -13.491 1.00 89.75 93 GLY A C 1
ATOM 734 O O . GLY A 1 93 ? 7.487 2.825 -13.156 1.00 89.75 93 GLY A O 1
ATOM 735 N N . TYR A 1 94 ? 6.974 0.635 -12.996 1.00 93.12 94 TYR A N 1
ATOM 736 C CA . TYR A 1 94 ? 5.974 0.751 -11.937 1.00 93.12 94 TYR A CA 1
ATOM 737 C C . TYR A 1 94 ? 6.455 0.087 -10.648 1.00 93.12 94 TYR A C 1
ATOM 739 O O . TYR A 1 94 ? 7.295 -0.814 -10.665 1.00 93.12 94 TYR A O 1
ATOM 747 N N . THR A 1 95 ? 5.872 0.499 -9.527 1.00 94.38 95 THR A N 1
ATOM 748 C CA . THR A 1 95 ? 6.092 -0.120 -8.218 1.00 94.38 95 THR A CA 1
ATOM 749 C C . THR A 1 95 ? 4.779 -0.624 -7.638 1.00 94.38 95 THR A C 1
ATOM 751 O O . THR A 1 95 ? 3.722 -0.043 -7.865 1.00 94.38 95 THR A O 1
ATOM 754 N N . LEU A 1 96 ? 4.839 -1.721 -6.891 1.00 95.38 96 LEU A N 1
ATOM 755 C CA . LEU A 1 96 ? 3.693 -2.391 -6.278 1.00 95.38 96 LEU A CA 1
ATOM 756 C C . LEU A 1 96 ? 3.874 -2.424 -4.766 1.00 95.38 96 LEU A C 1
ATOM 758 O O . LEU A 1 96 ? 4.932 -2.819 -4.284 1.00 95.38 96 LEU A O 1
ATOM 762 N N . GLY A 1 97 ? 2.832 -2.061 -4.031 1.00 95.19 97 GLY A N 1
ATOM 763 C CA . GLY A 1 97 ? 2.751 -2.172 -2.582 1.00 95.19 97 GLY A CA 1
ATOM 764 C C . GLY A 1 97 ? 1.650 -3.140 -2.182 1.00 95.19 97 GLY A C 1
ATOM 765 O O . GLY A 1 97 ? 0.573 -3.136 -2.773 1.00 95.19 97 GLY A O 1
ATOM 766 N N . TYR A 1 98 ? 1.923 -3.957 -1.172 1.00 95.94 98 TYR A N 1
ATOM 767 C CA . TYR A 1 98 ? 0.941 -4.794 -0.487 1.00 95.94 98 TYR A CA 1
ATOM 768 C C . TYR A 1 98 ? 1.106 -4.606 1.019 1.00 95.94 98 TYR A C 1
ATOM 770 O O . TYR A 1 98 ? 2.234 -4.686 1.501 1.00 95.94 98 TYR A O 1
ATOM 778 N N . ILE A 1 99 ? 0.029 -4.373 1.766 1.00 96.44 99 ILE A N 1
ATOM 779 C CA . ILE A 1 99 ? 0.090 -4.163 3.219 1.00 96.44 99 ILE A CA 1
ATOM 780 C C . ILE A 1 99 ? -1.200 -4.608 3.903 1.00 96.44 99 ILE A C 1
ATOM 782 O O . ILE A 1 99 ? -2.266 -4.569 3.291 1.00 96.44 99 ILE A O 1
ATOM 786 N N . LEU A 1 100 ? -1.090 -5.012 5.170 1.00 96.56 100 LEU A N 1
ATOM 787 C CA . LEU A 1 100 ? -2.240 -5.292 6.023 1.00 96.56 100 LEU A CA 1
ATOM 788 C C . LEU A 1 100 ? -2.574 -4.065 6.862 1.00 96.56 100 LEU A C 1
ATOM 790 O O . LEU A 1 100 ? -1.668 -3.414 7.390 1.00 96.56 100 LEU A O 1
ATOM 794 N N . ILE A 1 101 ? -3.864 -3.770 6.996 1.00 95.88 101 ILE A N 1
ATOM 795 C CA . ILE A 1 101 ? -4.367 -2.683 7.831 1.00 95.88 101 ILE A CA 1
ATOM 796 C C . ILE A 1 101 ? -5.384 -3.218 8.835 1.00 95.88 101 ILE A C 1
ATOM 798 O O . ILE A 1 101 ? -6.364 -3.871 8.488 1.00 95.88 101 ILE A O 1
ATOM 802 N N . ASP A 1 102 ? -5.188 -2.853 10.092 1.00 96.56 102 ASP A N 1
ATOM 803 C CA . ASP A 1 102 ? -6.231 -2.886 11.103 1.00 96.56 102 ASP A CA 1
ATOM 804 C C . ASP A 1 102 ? -6.930 -1.531 11.130 1.00 96.56 102 ASP A C 1
ATOM 806 O O . ASP A 1 102 ? -6.270 -0.505 11.290 1.00 96.56 102 ASP A O 1
ATOM 810 N N . TRP A 1 103 ? -8.258 -1.516 11.043 1.00 95.06 103 TRP A N 1
ATOM 811 C CA . TRP A 1 103 ? -9.059 -0.298 11.174 1.00 95.06 103 TRP A CA 1
ATOM 812 C C . TRP A 1 103 ? -10.279 -0.566 12.055 1.00 95.06 103 TRP A C 1
ATOM 814 O O . TRP A 1 103 ? -11.077 -1.470 11.784 1.00 95.06 103 TRP A O 1
ATOM 824 N N . ALA A 1 104 ? -10.430 0.218 13.125 1.00 93.38 104 ALA A N 1
ATOM 825 C CA . ALA A 1 104 ? -11.446 -0.005 14.154 1.00 93.38 104 ALA A CA 1
ATOM 826 C C . ALA A 1 104 ? -11.467 -1.479 14.638 1.00 93.38 104 ALA A C 1
ATOM 828 O O . ALA A 1 104 ? -10.478 -1.982 15.174 1.00 93.38 104 ALA A O 1
ATOM 829 N N . PHE A 1 105 ? -12.591 -2.181 14.457 1.00 93.94 105 PHE A N 1
ATOM 830 C CA . PHE A 1 105 ? -12.752 -3.596 14.823 1.00 93.94 105 PHE A CA 1
ATOM 831 C C . PHE A 1 105 ? -12.390 -4.577 13.701 1.00 93.94 105 PHE A C 1
ATOM 833 O O . PHE A 1 105 ? -12.403 -5.785 13.929 1.00 93.94 105 PHE A O 1
ATOM 840 N N . SER A 1 106 ? -12.099 -4.080 12.498 1.00 95.31 106 SER A N 1
ATOM 841 C CA . SER A 1 106 ? -11.716 -4.909 11.356 1.00 95.31 106 SER A CA 1
ATOM 842 C C . SER A 1 106 ? -10.208 -5.132 11.365 1.00 95.31 106 SER A C 1
ATOM 844 O O . SER A 1 106 ? -9.442 -4.200 11.624 1.00 95.31 106 SER A O 1
ATOM 846 N N . LYS A 1 107 ? -9.803 -6.378 11.130 1.00 95.88 107 LYS A N 1
ATOM 847 C CA . LYS A 1 107 ? -8.423 -6.847 11.247 1.00 95.88 107 LYS A CA 1
ATOM 848 C C . LYS A 1 107 ? -7.942 -7.447 9.940 1.00 95.88 107 LYS A C 1
ATOM 850 O O . LYS A 1 107 ? -8.776 -7.950 9.190 1.00 95.88 107 LYS A O 1
ATOM 855 N N . ASP A 1 108 ? -6.629 -7.404 9.724 1.00 96.00 108 ASP A N 1
ATOM 856 C CA . ASP A 1 108 ? -5.961 -8.046 8.586 1.00 96.00 108 ASP A CA 1
ATOM 857 C C . ASP A 1 108 ? -6.549 -7.634 7.221 1.00 96.00 108 ASP A C 1
ATOM 859 O O . ASP A 1 108 ? -6.662 -8.457 6.325 1.00 96.00 108 ASP A O 1
ATOM 863 N N . ILE A 1 109 ? -6.935 -6.363 7.052 1.00 96.12 109 ILE A N 1
ATOM 864 C CA . ILE A 1 109 ? -7.492 -5.873 5.784 1.00 96.12 109 ILE A CA 1
ATOM 865 C C . ILE A 1 109 ? -6.379 -5.799 4.738 1.00 96.12 109 ILE A C 1
ATOM 867 O O . ILE A 1 109 ? -5.400 -5.072 4.929 1.00 96.12 109 ILE A O 1
ATOM 871 N N . ASP A 1 110 ? -6.554 -6.485 3.611 1.00 96.06 110 ASP A N 1
ATOM 872 C CA . ASP A 1 110 ? -5.556 -6.535 2.546 1.00 96.06 110 ASP A CA 1
ATOM 873 C C . ASP A 1 110 ? -5.665 -5.359 1.571 1.00 96.06 110 ASP A C 1
ATOM 875 O O . ASP A 1 110 ? -6.622 -5.246 0.793 1.00 96.06 110 ASP A O 1
ATOM 879 N N . ILE A 1 111 ? -4.616 -4.536 1.529 1.00 94.88 111 ILE A N 1
ATOM 880 C CA . ILE A 1 111 ? -4.488 -3.438 0.573 1.00 94.88 111 ILE A CA 1
ATOM 881 C C . ILE A 1 111 ? -3.383 -3.723 -0.436 1.00 94.88 111 ILE A C 1
ATOM 883 O O . ILE A 1 111 ? -2.262 -4.088 -0.074 1.00 94.88 111 ILE A O 1
ATOM 887 N N . VAL A 1 112 ? -3.686 -3.475 -1.710 1.00 95.50 112 VAL A N 1
ATOM 888 C CA . VAL A 1 112 ? -2.720 -3.490 -2.809 1.00 95.50 112 VAL A CA 1
ATOM 889 C C . VAL A 1 112 ? -2.812 -2.182 -3.583 1.00 95.50 112 VAL A C 1
ATOM 891 O O . VAL A 1 112 ? -3.904 -1.733 -3.912 1.00 95.50 112 VAL A O 1
ATOM 894 N N . ASN A 1 113 ? -1.667 -1.584 -3.904 1.00 94.88 113 ASN A N 1
ATOM 895 C CA . ASN A 1 113 ? -1.604 -0.360 -4.696 1.00 94.88 113 ASN A CA 1
ATOM 896 C C . ASN A 1 113 ? -0.441 -0.435 -5.694 1.00 94.88 113 ASN A C 1
ATOM 898 O O . ASN A 1 113 ? 0.605 -1.005 -5.385 1.00 94.88 113 ASN A O 1
ATOM 902 N N . ILE A 1 114 ? -0.602 0.154 -6.878 1.00 94.75 114 ILE A N 1
ATOM 903 C CA . ILE A 1 114 ? 0.467 0.277 -7.878 1.00 94.75 114 ILE A CA 1
ATOM 904 C C . ILE A 1 114 ? 0.684 1.743 -8.183 1.00 94.75 114 ILE A C 1
ATOM 906 O O . ILE A 1 114 ? -0.278 2.502 -8.272 1.00 94.75 114 ILE A O 1
ATOM 910 N N . TRP A 1 115 ? 1.940 2.126 -8.360 1.00 94.06 115 TRP A N 1
ATOM 911 C CA . TRP A 1 115 ? 2.318 3.492 -8.659 1.00 94.06 115 TRP A CA 1
ATOM 912 C C . TRP A 1 115 ? 3.208 3.579 -9.889 1.00 94.06 115 TRP A C 1
ATOM 914 O O . TRP A 1 115 ? 4.059 2.717 -10.118 1.00 94.06 115 TRP A O 1
ATOM 924 N N . ASP A 1 116 ? 3.034 4.651 -10.656 1.00 91.69 116 ASP A N 1
ATOM 925 C CA . ASP A 1 116 ? 3.956 5.030 -11.721 1.00 91.69 116 ASP A CA 1
ATOM 926 C C . ASP A 1 116 ? 5.265 5.623 -11.165 1.00 91.69 116 ASP A C 1
ATOM 928 O O . ASP A 1 116 ? 5.413 5.884 -9.966 1.00 91.69 116 ASP A O 1
ATOM 932 N N . ALA A 1 117 ? 6.226 5.885 -12.050 1.00 85.94 117 ALA A N 1
ATOM 933 C CA . ALA A 1 117 ? 7.508 6.487 -11.682 1.00 85.94 117 ALA A CA 1
ATOM 934 C C . ALA A 1 117 ? 7.387 7.877 -11.017 1.00 85.94 117 ALA A C 1
ATOM 936 O O . ALA A 1 117 ? 8.325 8.319 -10.356 1.00 85.94 117 ALA A O 1
ATOM 937 N N . ALA A 1 118 ? 6.257 8.573 -11.176 1.00 85.06 118 ALA A N 1
ATOM 938 C CA . ALA A 1 118 ? 5.988 9.863 -10.545 1.00 85.06 118 ALA A CA 1
ATOM 939 C C . ALA A 1 118 ? 5.302 9.735 -9.169 1.00 85.06 118 ALA A C 1
ATOM 941 O O . ALA A 1 118 ? 5.112 10.746 -8.493 1.00 85.06 118 ALA A O 1
ATOM 942 N N . GLY A 1 119 ? 4.970 8.516 -8.728 1.00 85.75 119 GLY A N 1
ATOM 943 C CA . GLY A 1 119 ? 4.275 8.259 -7.464 1.00 85.75 119 GLY A CA 1
ATOM 944 C C . GLY A 1 119 ? 2.752 8.353 -7.564 1.00 85.75 119 GLY A C 1
ATOM 945 O O . GLY A 1 119 ? 2.060 8.210 -6.553 1.00 85.75 119 GLY A O 1
ATOM 946 N N . ASN A 1 120 ? 2.201 8.546 -8.765 1.00 88.31 120 ASN A N 1
ATOM 947 C CA . ASN A 1 120 ? 0.757 8.519 -8.945 1.00 88.31 120 ASN A CA 1
ATOM 948 C C . ASN A 1 120 ? 0.277 7.078 -8.841 1.00 88.31 120 ASN A C 1
ATOM 950 O O . ASN A 1 120 ? 0.813 6.190 -9.504 1.00 88.31 120 ASN A O 1
ATOM 954 N N . SER A 1 121 ? -0.748 6.859 -8.024 1.00 91.38 121 SER A N 1
ATOM 955 C CA . SER A 1 121 ? -1.468 5.594 -8.027 1.00 91.38 121 SER A CA 1
ATOM 956 C C . SER A 1 121 ? -2.197 5.413 -9.357 1.00 91.38 121 SER A C 1
ATOM 958 O O . SER A 1 121 ? -2.724 6.385 -9.906 1.00 91.38 121 SER A O 1
ATOM 960 N N . ILE A 1 122 ? -2.213 4.189 -9.876 1.00 92.75 122 ILE A N 1
ATOM 961 C CA . ILE A 1 122 ? -2.812 3.870 -11.174 1.00 92.75 122 ILE A CA 1
ATOM 962 C C . ILE A 1 122 ? -4.009 2.930 -11.039 1.00 92.75 122 ILE A C 1
ATOM 964 O O . ILE A 1 122 ? -4.147 2.214 -10.048 1.00 92.75 122 ILE A O 1
ATOM 968 N N . ASP A 1 123 ? -4.839 2.927 -12.076 1.00 93.12 123 ASP A N 1
ATOM 969 C CA . ASP A 1 123 ? -5.869 1.922 -12.330 1.00 93.12 123 ASP A CA 1
ATOM 970 C C . ASP A 1 123 ? -5.225 0.730 -13.061 1.00 93.12 123 ASP A C 1
ATOM 972 O O . ASP A 1 123 ? -4.653 0.896 -14.145 1.00 93.12 123 ASP A O 1
ATOM 976 N N . ILE A 1 124 ? -5.262 -0.455 -12.447 1.00 89.12 124 ILE A N 1
ATOM 977 C CA . ILE A 1 124 ? -4.669 -1.678 -13.013 1.00 89.12 124 ILE A CA 1
ATOM 978 C C . ILE A 1 124 ? -5.709 -2.715 -13.446 1.00 89.12 124 ILE A C 1
ATOM 980 O O . ILE A 1 124 ? -5.393 -3.578 -14.270 1.00 89.12 124 ILE A O 1
ATOM 984 N N . ASP A 1 125 ? -6.925 -2.666 -12.908 1.00 90.06 125 ASP A N 1
ATOM 985 C CA . ASP A 1 125 ? -8.005 -3.595 -13.253 1.00 90.06 125 ASP A CA 1
ATOM 986 C C . ASP A 1 125 ? -8.951 -3.038 -14.332 1.00 90.06 125 ASP A C 1
ATOM 988 O O . ASP A 1 125 ? -9.756 -3.789 -14.890 1.00 90.06 125 ASP A O 1
ATOM 992 N N . GLY A 1 126 ? -8.756 -1.780 -14.734 1.00 90.69 126 GLY A N 1
ATOM 993 C CA . GLY A 1 126 ? -9.404 -1.129 -15.866 1.00 90.69 126 GLY A CA 1
ATOM 994 C C . GLY A 1 126 ? -10.802 -0.610 -15.551 1.00 90.69 126 GLY A C 1
ATOM 995 O O . GLY A 1 126 ? -11.606 -0.457 -16.477 1.00 90.69 126 GLY A O 1
ATOM 996 N N . ASP A 1 127 ? -11.118 -0.384 -14.275 1.00 91.12 127 ASP A N 1
ATOM 997 C CA . ASP A 1 127 ? -12.422 0.114 -13.831 1.00 91.12 127 ASP A CA 1
ATOM 998 C C . ASP A 1 127 ? -12.553 1.652 -13.905 1.00 91.12 127 ASP A C 1
ATOM 1000 O O . ASP A 1 127 ? -13.648 2.200 -13.747 1.00 91.12 127 ASP A O 1
ATOM 1004 N N . GLY A 1 128 ? -11.461 2.349 -14.229 1.00 93.31 128 GLY A N 1
ATOM 1005 C CA . GLY A 1 128 ? -11.363 3.802 -14.312 1.00 93.31 128 GLY A CA 1
ATOM 1006 C C . GLY A 1 128 ? -11.022 4.489 -12.986 1.00 93.31 128 GLY A C 1
ATOM 1007 O O . GLY A 1 128 ? -11.080 5.722 -12.924 1.00 93.31 128 GLY A O 1
ATOM 1008 N N . ILE A 1 129 ? -10.686 3.739 -11.935 1.00 93.31 129 ILE A N 1
ATOM 1009 C CA . ILE A 1 129 ? -10.471 4.220 -10.569 1.00 93.31 129 ILE A CA 1
ATOM 1010 C C . ILE A 1 129 ? -9.059 3.837 -10.115 1.00 93.31 129 ILE A C 1
ATOM 1012 O O . ILE A 1 129 ? -8.616 2.704 -10.242 1.00 93.31 129 ILE A O 1
ATOM 1016 N N . ALA A 1 130 ? -8.316 4.797 -9.563 1.00 92.44 130 ALA A N 1
ATOM 1017 C CA . ALA A 1 130 ? -6.978 4.513 -9.052 1.00 92.44 130 ALA A CA 1
ATOM 1018 C C . ALA A 1 130 ? -7.028 3.655 -7.775 1.00 92.44 130 ALA A C 1
ATOM 1020 O O . ALA A 1 130 ? -7.881 3.867 -6.905 1.00 92.44 130 ALA A O 1
ATOM 1021 N N . GLY A 1 131 ? -6.056 2.752 -7.636 1.00 91.81 131 GLY A N 1
ATOM 1022 C CA . GLY A 1 131 ? -6.009 1.774 -6.550 1.00 91.81 131 GLY A CA 1
ATOM 1023 C C . GLY A 1 131 ? -6.675 0.454 -6.935 1.00 91.81 131 GLY A C 1
ATOM 1024 O O . GLY A 1 131 ? -6.930 0.193 -8.104 1.00 91.81 131 GLY A O 1
ATOM 1025 N N . LEU A 1 132 ? -6.919 -0.402 -5.946 1.00 94.06 132 LEU A N 1
ATOM 1026 C CA . LEU A 1 132 ? -7.644 -1.658 -6.139 1.00 94.06 132 LEU A CA 1
ATOM 1027 C C . LEU A 1 132 ? -8.809 -1.749 -5.163 1.00 94.06 132 LEU A C 1
ATOM 1029 O O . LEU A 1 132 ? -8.713 -1.307 -4.012 1.00 94.06 132 LEU A O 1
ATOM 1033 N N . ALA A 1 133 ? -9.903 -2.350 -5.629 1.00 94.88 133 ALA A N 1
ATOM 1034 C CA . ALA A 1 133 ? -11.061 -2.624 -4.796 1.00 94.88 133 ALA A CA 1
ATOM 1035 C C . ALA A 1 133 ? -10.695 -3.586 -3.660 1.00 94.88 133 ALA A C 1
ATOM 1037 O O . ALA A 1 133 ? -10.177 -4.677 -3.898 1.00 94.88 133 ALA A O 1
ATOM 1038 N N . MET A 1 134 ? -11.015 -3.198 -2.426 1.00 94.69 134 MET A N 1
ATOM 1039 C CA . MET A 1 134 ? -10.838 -4.049 -1.256 1.00 94.69 134 MET A CA 1
ATOM 1040 C C . MET A 1 134 ? -11.640 -5.339 -1.408 1.00 94.69 134 MET A C 1
ATOM 1042 O O . MET A 1 134 ? -12.847 -5.304 -1.658 1.00 94.69 134 MET A O 1
ATOM 1046 N N . ILE A 1 135 ? -10.990 -6.483 -1.212 1.00 95.56 135 ILE A N 1
ATOM 1047 C CA . ILE A 1 135 ? -11.682 -7.776 -1.190 1.00 95.56 135 ILE A CA 1
ATOM 1048 C C . ILE A 1 135 ? -12.458 -7.939 0.126 1.00 95.56 135 ILE A C 1
ATOM 1050 O O . ILE A 1 135 ? -13.596 -8.410 0.114 1.00 95.56 135 ILE A O 1
ATOM 1054 N N . ASP A 1 136 ? -11.902 -7.489 1.249 1.00 93.56 136 ASP A N 1
ATOM 1055 C CA . ASP A 1 136 ? -12.488 -7.623 2.583 1.00 93.56 136 ASP A CA 1
ATOM 1056 C C . ASP A 1 136 ? -12.451 -6.326 3.404 1.00 93.56 136 ASP A C 1
ATOM 1058 O O . ASP A 1 136 ? -12.171 -5.243 2.896 1.00 93.56 136 ASP A O 1
ATOM 1062 N N . GLY A 1 137 ? -12.870 -6.417 4.668 1.00 92.31 137 GLY A N 1
ATOM 1063 C CA . GLY A 1 137 ? -13.029 -5.271 5.553 1.00 92.31 137 GLY A CA 1
ATOM 1064 C C . GLY A 1 137 ? -14.338 -4.489 5.345 1.00 92.31 137 GLY A C 1
ATOM 1065 O O . GLY A 1 137 ? -15.220 -4.880 4.576 1.00 92.31 137 GLY A O 1
ATOM 1066 N N . PRO A 1 138 ? -14.497 -3.363 6.058 1.00 92.19 138 PRO A N 1
ATOM 1067 C CA . PRO A 1 138 ? -15.747 -2.603 6.112 1.00 92.19 138 PRO A CA 1
ATOM 1068 C C . PRO A 1 138 ? -16.035 -1.808 4.833 1.00 92.19 138 PRO A C 1
ATOM 1070 O O . PRO A 1 138 ? -17.156 -1.342 4.640 1.00 92.19 138 PRO A O 1
ATOM 1073 N N . PHE A 1 139 ? -15.042 -1.683 3.951 1.00 92.56 139 PHE A N 1
ATOM 1074 C CA . PHE A 1 139 ? -15.150 -1.013 2.658 1.00 92.56 139 PHE A CA 1
ATOM 1075 C C . PHE A 1 139 ? -14.951 -1.992 1.488 1.00 92.56 139 PHE A C 1
ATOM 1077 O O . PHE A 1 139 ? -14.490 -1.593 0.424 1.00 92.56 139 PHE A O 1
ATOM 1084 N N . SER A 1 140 ? -15.303 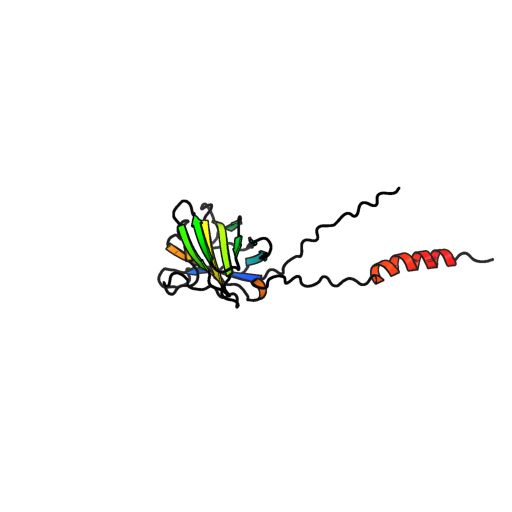-3.272 1.664 1.00 94.44 140 SER A N 1
ATOM 1085 C CA . SER A 1 140 ? -15.242 -4.270 0.586 1.00 94.44 140 SER A CA 1
ATOM 1086 C C . SER A 1 140 ? -15.962 -3.778 -0.683 1.00 94.44 140 SER A C 1
ATOM 1088 O O . SER A 1 140 ? -17.063 -3.214 -0.631 1.00 94.44 140 SER A O 1
ATOM 1090 N N . GLY A 1 141 ? -15.304 -3.948 -1.830 1.00 93.94 141 GLY A N 1
ATOM 1091 C CA . GLY A 1 141 ? -15.732 -3.456 -3.138 1.00 93.94 141 GLY A CA 1
ATOM 1092 C C . GLY A 1 141 ? -15.463 -1.969 -3.396 1.00 93.94 141 GLY A C 1
ATOM 1093 O O . GLY A 1 141 ? -15.913 -1.461 -4.420 1.00 93.94 141 GLY A O 1
ATOM 1094 N N . LYS A 1 142 ? -14.781 -1.258 -2.488 1.00 95.19 142 LYS A N 1
ATOM 1095 C CA . LYS A 1 142 ? -14.344 0.138 -2.665 1.00 95.19 142 LYS A CA 1
ATOM 1096 C C . LYS A 1 142 ? -12.849 0.198 -2.929 1.00 95.19 142 LYS A C 1
ATOM 1098 O O . LYS A 1 142 ? -12.099 -0.563 -2.319 1.00 95.19 142 LYS A O 1
ATOM 1103 N N . SER A 1 143 ? -12.417 1.101 -3.804 1.00 94.88 143 SER A N 1
ATOM 1104 C CA . SER A 1 143 ? -11.006 1.202 -4.185 1.00 94.88 143 SER A CA 1
ATOM 1105 C C . SER A 1 143 ? -10.240 2.008 -3.150 1.00 94.88 143 SER A C 1
ATOM 1107 O O . SER A 1 143 ? -10.515 3.193 -2.950 1.00 94.88 143 SER A O 1
ATOM 1109 N N . VAL A 1 144 ? -9.293 1.363 -2.470 1.00 93.38 144 VAL A N 1
ATOM 1110 C CA . VAL A 1 144 ? -8.347 2.053 -1.587 1.00 93.38 144 VAL A CA 1
ATOM 1111 C C . VAL A 1 144 ? -7.193 2.552 -2.422 1.00 93.38 144 VAL A C 1
ATOM 1113 O O . VAL A 1 144 ? -6.603 1.809 -3.204 1.00 93.38 144 VAL A O 1
ATOM 1116 N N . ASN A 1 145 ? -6.854 3.814 -2.210 1.00 92.31 145 ASN A N 1
ATOM 1117 C CA . ASN A 1 145 ? -5.831 4.488 -2.965 1.00 92.31 145 ASN A CA 1
ATOM 1118 C C . ASN A 1 145 ? -4.885 5.237 -2.037 1.00 92.31 145 ASN A C 1
ATOM 1120 O O . ASN A 1 145 ? -5.275 6.208 -1.384 1.00 92.31 145 ASN A O 1
ATOM 1124 N N . PHE A 1 146 ? -3.619 4.849 -2.081 1.00 91.06 146 PHE A N 1
ATOM 1125 C CA . PHE A 1 146 ? -2.526 5.628 -1.528 1.00 91.06 146 PHE A CA 1
ATOM 1126 C C . PHE A 1 146 ? -1.887 6.424 -2.658 1.00 91.06 146 PHE A C 1
ATOM 1128 O O . PHE A 1 146 ? -1.296 5.839 -3.553 1.00 91.06 146 PHE A O 1
ATOM 1135 N N . SER A 1 147 ? -1.976 7.749 -2.645 1.00 85.81 147 SER A N 1
ATOM 1136 C CA . SER A 1 147 ? -1.197 8.590 -3.564 1.00 85.81 147 SER A CA 1
ATOM 1137 C C . SER A 1 147 ? 0.060 9.071 -2.862 1.00 85.81 147 SER A C 1
ATOM 1139 O O . SER A 1 147 ? -0.012 9.506 -1.712 1.00 85.81 147 SER A O 1
ATOM 1141 N N . VAL A 1 148 ? 1.202 9.002 -3.545 1.00 82.31 148 VAL A N 1
ATOM 1142 C CA . VAL A 1 148 ? 2.501 9.304 -2.939 1.00 82.31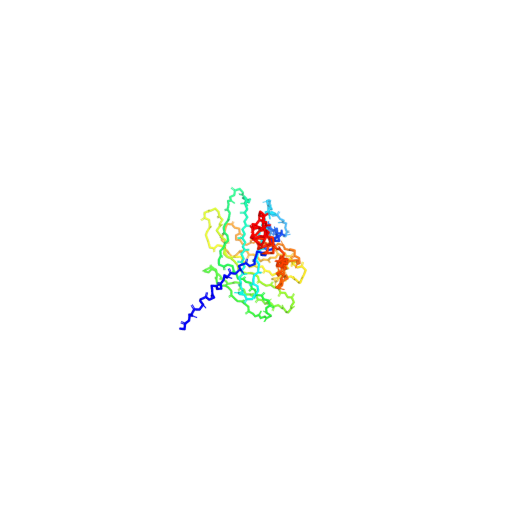 148 VAL A CA 1
ATOM 1143 C C . VAL A 1 148 ? 3.294 10.285 -3.784 1.00 82.31 148 VAL A C 1
ATOM 1145 O O . VAL A 1 148 ? 2.984 10.530 -4.947 1.00 82.31 148 VAL A O 1
ATOM 1148 N N . THR A 1 149 ? 4.320 10.893 -3.200 1.00 74.94 149 THR A N 1
ATOM 1149 C CA . THR A 1 149 ? 5.208 11.777 -3.955 1.00 74.94 149 THR A CA 1
ATOM 1150 C C . THR A 1 149 ? 6.244 10.959 -4.723 1.00 74.94 149 THR A C 1
ATOM 1152 O O . THR A 1 149 ? 6.688 9.914 -4.257 1.00 74.94 149 THR A O 1
ATOM 1155 N N . ALA A 1 150 ? 6.727 11.467 -5.861 1.00 71.19 150 ALA A N 1
ATOM 1156 C CA . ALA A 1 150 ? 7.854 10.855 -6.578 1.00 71.19 150 ALA A CA 1
ATOM 1157 C C . ALA A 1 150 ? 9.079 10.619 -5.667 1.00 71.19 150 ALA A C 1
ATOM 1159 O O . ALA A 1 150 ? 9.816 9.654 -5.840 1.00 71.19 150 ALA A O 1
ATOM 1160 N N . ALA A 1 151 ? 9.269 11.465 -4.649 1.00 68.69 151 ALA A N 1
ATOM 1161 C CA . ALA A 1 151 ? 10.349 11.324 -3.678 1.00 68.69 151 ALA A CA 1
ATOM 1162 C C . ALA A 1 151 ? 10.221 10.074 -2.782 1.00 68.69 151 ALA A C 1
ATOM 1164 O O . ALA A 1 151 ? 11.240 9.607 -2.277 1.00 68.69 151 ALA A O 1
ATOM 1165 N N . SER A 1 152 ? 9.019 9.507 -2.603 1.00 68.94 152 SER A N 1
ATOM 1166 C CA . SER A 1 152 ? 8.824 8.240 -1.877 1.00 68.94 152 SER A CA 1
ATOM 1167 C C . SER A 1 152 ? 9.164 7.003 -2.699 1.00 68.94 152 SER A C 1
ATOM 1169 O O . SER A 1 152 ? 9.369 5.929 -2.139 1.00 68.94 152 SER A O 1
ATOM 1171 N N . GLN A 1 153 ? 9.263 7.163 -4.018 1.00 71.56 153 GLN A N 1
ATOM 1172 C CA . GLN A 1 153 ? 9.600 6.109 -4.971 1.00 71.56 153 GLN A CA 1
ATOM 1173 C C . GLN A 1 153 ? 11.116 5.995 -5.203 1.00 71.56 153 GLN A C 1
ATOM 1175 O O . GLN A 1 153 ? 11.571 5.065 -5.868 1.00 71.56 153 GLN A O 1
ATOM 1180 N N . GLU A 1 154 ? 11.917 6.935 -4.687 1.00 68.31 154 GLU A N 1
ATOM 1181 C CA . GLU A 1 154 ? 13.363 6.951 -4.910 1.00 68.31 154 GLU A CA 1
ATOM 1182 C C . GLU A 1 154 ? 14.069 5.839 -4.125 1.00 68.31 154 GLU A C 1
ATOM 1184 O O . GLU A 1 154 ? 14.293 5.920 -2.914 1.00 68.31 154 GLU A O 1
ATOM 1189 N N . LYS A 1 155 ? 14.510 4.818 -4.859 1.00 63.84 155 LYS A N 1
ATOM 1190 C CA . LYS A 1 155 ? 15.459 3.817 -4.373 1.00 63.84 155 LYS A CA 1
ATOM 1191 C C . LYS A 1 155 ? 16.755 4.510 -3.926 1.00 63.84 155 LYS A C 1
ATOM 1193 O O . LYS A 1 155 ? 17.346 5.268 -4.691 1.00 63.84 155 LYS A O 1
ATOM 1198 N N . ASN A 1 156 ? 17.218 4.227 -2.707 1.00 53.44 156 ASN A N 1
ATOM 1199 C CA . ASN A 1 156 ? 18.487 4.724 -2.155 1.00 53.44 156 ASN A CA 1
ATOM 1200 C C . ASN A 1 156 ? 18.608 6.239 -1.898 1.00 53.44 156 ASN A C 1
ATOM 1202 O O . ASN A 1 156 ? 19.726 6.758 -1.848 1.00 53.44 156 ASN A O 1
ATOM 1206 N N . LYS A 1 157 ? 17.511 6.963 -1.627 1.00 55.88 157 LYS A N 1
ATOM 1207 C CA . LYS A 1 157 ? 17.618 8.325 -1.069 1.00 55.88 157 LYS A CA 1
ATOM 1208 C C . LYS A 1 157 ? 18.006 8.292 0.417 1.00 55.88 157 LYS A C 1
ATOM 1210 O O . LYS A 1 157 ? 17.232 8.646 1.301 1.00 55.88 157 LYS A O 1
ATOM 1215 N N . ILE A 1 158 ? 19.247 7.901 0.695 1.00 48.19 158 ILE A N 1
ATOM 1216 C CA . ILE A 1 158 ? 19.927 8.277 1.934 1.00 48.19 158 ILE A CA 1
ATOM 1217 C C . ILE A 1 158 ? 20.331 9.735 1.729 1.00 48.19 158 ILE A C 1
ATOM 1219 O O . ILE A 1 158 ? 21.309 10.020 1.037 1.00 48.19 158 ILE A O 1
ATOM 1223 N N . THR A 1 159 ? 19.576 10.688 2.280 1.00 48.94 159 THR A N 1
ATOM 1224 C CA . THR A 1 159 ? 20.107 12.048 2.429 1.00 48.94 159 THR A CA 1
ATOM 1225 C C . THR A 1 159 ? 21.335 11.926 3.310 1.00 48.94 159 THR A C 1
ATOM 1227 O O . THR A 1 159 ? 21.208 11.635 4.498 1.00 48.94 159 THR A O 1
ATOM 1230 N N . ALA A 1 160 ? 22.508 12.038 2.685 1.00 42.59 160 ALA A N 1
ATOM 1231 C CA . ALA A 1 160 ? 23.801 11.887 3.320 1.00 42.59 160 ALA A CA 1
ATOM 1232 C C . ALA A 1 160 ? 23.786 12.578 4.684 1.00 42.59 160 ALA A C 1
ATOM 1234 O O . ALA A 1 160 ? 23.458 13.765 4.783 1.00 42.59 160 ALA A O 1
ATOM 1235 N N . PHE A 1 161 ? 24.149 11.844 5.736 1.00 44.66 161 PHE A N 1
ATOM 1236 C CA . PHE A 1 161 ? 24.631 12.522 6.922 1.00 44.66 161 PHE A CA 1
ATOM 1237 C C . PHE A 1 161 ? 25.759 13.429 6.441 1.00 44.66 161 PHE A C 1
ATOM 1239 O O . PHE A 1 161 ? 26.659 12.982 5.729 1.00 44.66 161 PHE A O 1
ATOM 1246 N N . VAL A 1 162 ? 25.675 14.716 6.775 1.00 44.56 162 VAL A N 1
ATOM 1247 C CA . VAL A 1 162 ? 26.863 15.557 6.746 1.00 44.56 162 VAL A CA 1
ATOM 1248 C C . VAL A 1 162 ? 27.864 14.810 7.610 1.00 44.56 162 VAL A C 1
ATOM 1250 O O . VAL A 1 162 ? 27.654 14.694 8.819 1.00 44.56 162 VAL A O 1
ATOM 1253 N N . ASP A 1 163 ? 28.905 14.261 6.985 1.00 50.38 163 ASP A N 1
ATOM 1254 C CA . ASP A 1 163 ? 30.117 13.892 7.689 1.00 50.38 163 ASP A CA 1
ATOM 1255 C C . ASP A 1 163 ? 30.486 15.136 8.477 1.00 50.38 163 ASP A C 1
ATOM 1257 O O . ASP A 1 163 ? 30.914 16.135 7.896 1.00 50.38 163 ASP A O 1
ATOM 1261 N N . ILE A 1 164 ? 30.220 15.137 9.785 1.00 52.34 164 ILE A N 1
ATOM 1262 C CA . ILE A 1 164 ? 30.707 16.207 10.635 1.00 52.34 164 ILE A CA 1
ATOM 1263 C C . ILE A 1 164 ? 32.215 16.070 10.478 1.00 52.34 164 ILE A C 1
ATOM 1265 O O . ILE A 1 164 ? 32.753 15.027 10.874 1.00 52.34 164 ILE A O 1
ATOM 1269 N N . PRO A 1 165 ? 32.907 17.034 9.843 1.00 56.50 165 PRO A N 1
ATOM 1270 C CA . PRO A 1 165 ? 34.335 16.899 9.658 1.00 56.50 165 PRO A CA 1
ATOM 1271 C C . PRO A 1 165 ? 34.933 16.666 11.044 1.00 56.50 165 PRO A C 1
ATOM 1273 O O . PRO A 1 165 ? 34.398 17.149 12.046 1.00 56.50 165 PRO A O 1
ATOM 1276 N N . ALA A 1 166 ? 36.035 15.928 11.134 1.00 58.94 166 ALA A N 1
ATOM 1277 C CA . ALA A 1 166 ? 36.704 15.602 12.396 1.00 58.94 166 ALA A CA 1
ATOM 1278 C C . ALA A 1 166 ? 37.101 16.830 13.267 1.00 58.94 166 ALA A C 1
ATOM 1280 O O . ALA A 1 166 ? 37.750 16.682 14.301 1.00 58.94 166 ALA A O 1
ATOM 1281 N N . THR A 1 167 ? 36.699 18.049 12.900 1.00 53.78 167 THR A N 1
ATOM 1282 C CA . THR A 1 167 ? 36.772 19.278 13.684 1.00 53.78 167 THR A CA 1
ATOM 1283 C C . THR A 1 167 ? 36.039 19.200 15.023 1.00 53.78 167 THR A C 1
ATOM 1285 O O . THR A 1 167 ? 36.546 19.773 15.985 1.00 53.78 167 THR A O 1
ATOM 1288 N N . THR A 1 168 ? 34.955 18.430 15.179 1.00 53.59 168 THR A N 1
ATOM 1289 C CA . THR A 1 168 ? 34.331 18.252 16.514 1.00 53.59 168 THR A CA 1
ATOM 1290 C C . THR A 1 168 ? 35.194 17.397 17.456 1.00 53.59 168 THR A C 1
ATOM 1292 O O . THR A 1 168 ? 35.142 17.566 18.672 1.00 53.59 168 THR A O 1
ATOM 1295 N N . GLY A 1 169 ? 36.073 16.545 16.914 1.00 52.84 169 GLY A N 1
ATOM 1296 C CA . GLY A 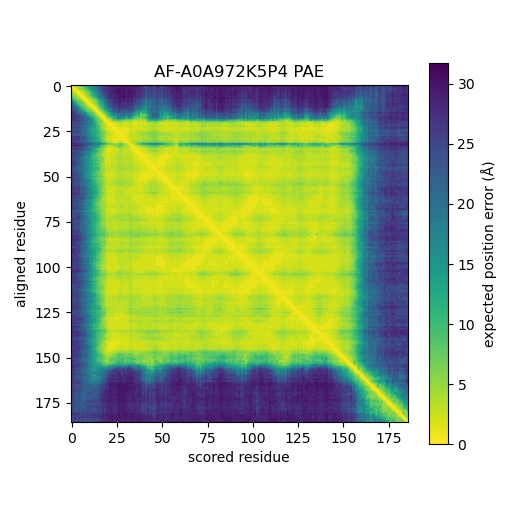1 169 ? 37.093 15.820 17.686 1.00 52.84 169 GLY A CA 1
ATOM 1297 C C . GLY A 1 169 ? 38.355 16.644 17.989 1.00 52.84 169 GLY A C 1
ATOM 1298 O O 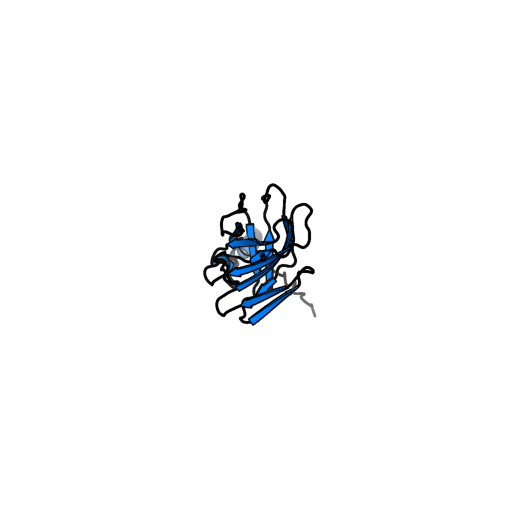. GLY A 1 169 ? 39.106 16.323 18.915 1.00 52.84 169 GLY A O 1
ATOM 1299 N N . LEU A 1 170 ? 38.593 17.732 17.247 1.00 52.38 170 LEU A N 1
ATOM 1300 C CA . LEU A 1 170 ? 39.791 18.563 17.399 1.00 52.38 170 LEU A CA 1
ATOM 1301 C C . LEU A 1 170 ? 39.657 19.601 18.528 1.00 52.38 170 LEU A C 1
ATOM 1303 O O . LEU A 1 170 ? 40.648 19.917 19.186 1.00 52.38 170 LEU A O 1
ATOM 1307 N N . PHE A 1 171 ? 38.442 20.069 18.839 1.00 55.16 171 PHE A N 1
ATOM 1308 C CA . PHE A 1 171 ? 38.232 20.979 19.977 1.00 55.16 171 PHE A CA 1
ATOM 1309 C C . PHE A 1 171 ? 38.351 20.286 21.345 1.00 55.16 171 PHE A C 1
ATOM 1311 O O . PHE A 1 171 ? 38.734 20.931 22.320 1.00 55.16 171 PHE A O 1
ATOM 1318 N N . GLY A 1 172 ? 38.108 18.972 21.426 1.00 55.72 172 GLY A N 1
ATOM 1319 C CA . GLY A 1 172 ? 38.311 18.201 22.659 1.00 55.72 172 GLY A CA 1
ATOM 1320 C C . GLY A 1 172 ? 39.788 17.942 22.988 1.00 55.72 172 GLY A C 1
ATOM 1321 O O . GLY A 1 172 ? 40.179 17.967 24.154 1.00 55.72 172 GLY A O 1
ATOM 1322 N N . SER A 1 173 ? 40.634 17.739 21.972 1.00 59.31 173 SER A N 1
ATOM 1323 C CA . SER A 1 173 ? 42.069 17.459 22.157 1.00 59.31 173 SER A CA 1
ATOM 1324 C C . SER A 1 173 ? 42.943 18.721 22.194 1.00 59.31 173 SER A C 1
ATOM 1326 O O . SER A 1 173 ? 43.967 18.732 22.881 1.00 59.31 173 SER A O 1
ATOM 1328 N N . GLY A 1 174 ? 42.521 19.813 21.545 1.00 55.19 174 GLY A N 1
ATOM 1329 C CA . GLY A 1 174 ? 43.238 21.093 21.567 1.00 55.19 174 GLY A CA 1
ATOM 1330 C C . GLY A 1 174 ? 43.279 21.765 22.946 1.00 55.19 174 GLY A C 1
ATOM 1331 O O . GLY A 1 174 ? 44.305 22.336 23.322 1.00 55.19 174 GLY A O 1
ATOM 1332 N N . LEU A 1 175 ? 42.211 21.648 23.748 1.00 56.53 175 LEU A N 1
ATOM 1333 C CA . LEU A 1 175 ? 42.155 22.275 25.076 1.00 56.53 175 LEU A CA 1
ATOM 1334 C C . LEU A 1 175 ? 43.023 21.540 26.118 1.00 56.53 175 LEU A C 1
ATOM 1336 O O . LEU A 1 175 ? 43.644 22.183 26.965 1.00 56.53 175 LEU A O 1
ATOM 1340 N N . ILE A 1 176 ? 43.149 20.208 26.023 1.00 58.62 176 ILE A N 1
ATOM 1341 C CA . ILE A 1 176 ? 44.049 19.421 26.892 1.00 58.62 176 ILE A CA 1
ATOM 1342 C C . ILE A 1 176 ? 45.528 19.702 26.564 1.00 58.62 176 ILE A C 1
ATOM 1344 O O . ILE A 1 176 ? 46.368 19.761 27.470 1.00 58.62 176 ILE A O 1
ATOM 1348 N N . GLY A 1 177 ? 45.848 19.966 25.292 1.00 58.00 177 GLY A N 1
ATOM 1349 C CA . GLY A 1 177 ? 47.182 20.409 24.876 1.00 58.00 177 GLY A CA 1
ATOM 1350 C C . GLY A 1 177 ? 47.585 21.764 25.475 1.00 58.00 177 GLY A C 1
ATOM 1351 O O . GLY A 1 177 ? 48.715 21.916 25.938 1.00 58.00 177 GLY A O 1
ATOM 1352 N N . LEU A 1 178 ? 46.656 22.726 25.555 1.00 55.84 178 LEU A N 1
ATOM 1353 C CA . LEU A 1 178 ? 46.917 24.039 26.164 1.00 55.84 178 LEU A CA 1
ATOM 1354 C C . LEU A 1 178 ? 47.004 23.998 27.697 1.00 55.84 178 LEU A C 1
ATOM 1356 O O . LEU A 1 178 ? 47.841 24.698 28.270 1.00 55.84 178 LEU A O 1
ATOM 1360 N N . LEU A 1 179 ? 46.227 23.140 28.368 1.00 55.00 179 LEU A N 1
ATOM 1361 C CA . LEU A 1 179 ? 46.358 22.948 29.819 1.00 55.00 179 LEU A CA 1
ATOM 1362 C C . LEU A 1 179 ? 47.726 22.350 30.209 1.00 55.00 179 LEU A C 1
ATOM 1364 O O . LEU A 1 179 ? 48.218 22.591 31.310 1.00 55.00 179 LEU A O 1
ATOM 1368 N N . SER A 1 180 ? 48.373 21.622 29.291 1.00 58.59 180 SER A N 1
ATOM 1369 C CA . SER A 1 180 ? 49.695 21.013 29.502 1.00 58.59 180 SER A CA 1
ATOM 1370 C C . SER A 1 180 ? 50.870 21.984 29.285 1.00 58.59 180 SER A C 1
ATOM 1372 O O . SER A 1 180 ? 51.982 21.701 29.729 1.00 58.59 180 SER A O 1
ATOM 1374 N N . ILE A 1 181 ? 50.646 23.140 28.643 1.00 60.00 181 ILE A N 1
ATOM 1375 C CA . ILE A 1 181 ? 51.690 24.140 28.336 1.00 60.00 181 ILE A CA 1
ATOM 1376 C C . ILE A 1 181 ? 51.738 25.295 29.355 1.00 60.00 181 ILE A C 1
ATOM 1378 O O . ILE A 1 181 ? 52.763 25.962 29.473 1.00 60.00 181 ILE A O 1
ATOM 1382 N N . ALA A 1 182 ? 50.709 25.484 30.189 1.00 54.88 182 ALA A N 1
ATOM 1383 C CA . ALA A 1 182 ? 50.682 26.553 31.197 1.00 54.88 182 ALA A CA 1
ATOM 1384 C C . ALA A 1 182 ? 51.530 26.289 32.472 1.00 54.88 182 ALA A C 1
ATOM 1386 O O . ALA A 1 182 ? 51.494 27.087 33.407 1.00 54.88 182 ALA A O 1
ATOM 1387 N N . ARG A 1 183 ? 52.329 25.208 32.540 1.00 61.31 183 ARG A N 1
ATOM 1388 C CA . ARG A 1 183 ? 53.290 24.953 33.639 1.00 61.31 183 ARG A CA 1
ATOM 1389 C C . ARG A 1 183 ? 54.748 24.983 33.165 1.00 61.31 183 ARG A C 1
ATOM 1391 O O . ARG A 1 183 ? 55.448 23.974 33.172 1.00 61.31 183 ARG A O 1
ATOM 1398 N N . ARG A 1 184 ? 55.235 26.171 32.806 1.00 59.88 184 ARG A N 1
ATOM 1399 C CA . ARG A 1 184 ? 56.668 26.537 32.808 1.00 59.88 184 ARG A CA 1
ATOM 1400 C C . ARG A 1 184 ? 56.725 28.073 32.756 1.00 59.88 184 ARG A C 1
ATOM 1402 O O . ARG A 1 184 ? 56.191 28.634 31.817 1.00 59.88 184 ARG A O 1
ATOM 1409 N N . ARG A 1 185 ? 57.298 28.832 33.690 1.00 53.75 185 ARG A N 1
ATOM 1410 C CA . ARG A 1 185 ? 58.345 28.585 34.687 1.00 53.75 185 ARG A CA 1
ATOM 1411 C C . ARG A 1 185 ? 58.321 29.741 35.710 1.00 53.75 185 ARG A C 1
ATOM 1413 O O . ARG A 1 185 ? 57.860 30.827 35.367 1.00 53.75 185 ARG A O 1
ATOM 1420 N N . ALA A 1 186 ? 58.836 29.473 36.910 1.00 54.34 186 ALA A N 1
ATOM 1421 C CA . ALA A 1 186 ? 59.479 30.473 37.764 1.00 54.34 186 ALA A CA 1
ATOM 1422 C C . ALA A 1 186 ? 60.807 30.937 37.143 1.00 54.34 186 ALA A C 1
ATOM 1424 O O . ALA A 1 186 ? 61.373 30.148 36.341 1.00 54.34 186 ALA A O 1
#